Protein AF-A0A7Z7BT19-F1 (afdb_monomer)

Sequence (263 aa):
MFNPNDYKDEFERALYWISSDQAAEFDDFLQMPILKRKTLQRHAKSYYEIVRKIDPDSPVSIRFEHFDRFLIDIRKDGENPERLMLWLGSMQDFHLEDGLFRGPFMTWQSGFVRWCNGAAPQPEDPDLQSLIEAYRREVYDPGKEFRERCKAAEKLYMAGPRSRSSWDQYLWEIFYEEAYNCPCIFFSSHIENMLHRRWWRRNRHSVNAEQKEALLGKLAEDISLYGDAVVQNWNAVIDIDRAFAVDRMPDFDLYKAGAARAI

pLDDT: mean 89.24, std 10.97, range [44.25, 98.0]

Foldseek 3Di:
DDDLVVCLVVCLVLLLLLLFVLVVVVCVLLLQQQDDSVQSLVLVVVLLVVVVPDDPPDDCVVNVVSSVVSCVSSVVVPGDSSLRSQLLQQLDDPQVVPPHDLQQQVLLVVLLLCCLVVVADFDPDPLSVVLSVLCCVQAVVVLVVLVVVLVVSFVQLLPDDVSGDPSVSVSCVRPCVVVVGHSSVVCSSSSNLNSLLQSCVVCVVVADPVNQVSSLVRSVVCCVPRNDPVNPPVVSSDGPCVSSVSVNGRNNLCSGHPHDDDD

Secondary structure (DSSP, 8-state):
---GGGGHHHHHHHHHHHH-HHHHTTHHHH----S-HHHHHHHHHHHHHHHTTS-TTS-HHHHHHHHHHH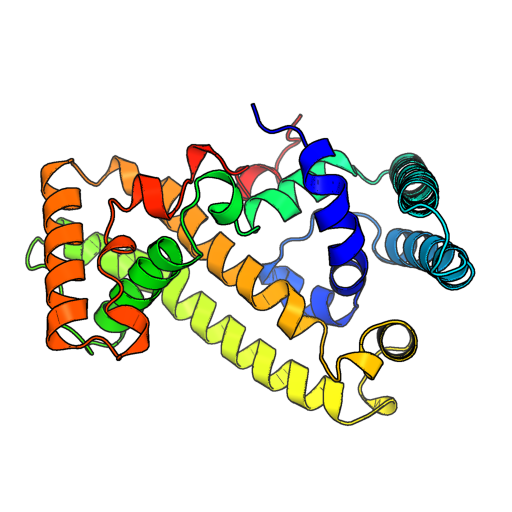HHHHHHTT--HHHHHHHHHHHS--GGGGT--SHHHHHHHHHHHHHHHTSSPPPS-HHHHHHHHHHIIIIIHHHHHHHHHHHHHHHHHTT-GGGS-HHHHHHIIIIIHHHT--HHHHHHHHHHHHHHHHHHHHHGGGS-HHHHHHHHHHHHHHHHHH--TTT--GGG---HHHHH-TTTS--HHHHSTT-----

Solvent-accessible surface area (backbone atoms only — not comparable to full-atom values): 14986 Å² total; per-residue (Å²): 130,89,57,52,76,80,37,46,67,59,46,61,70,43,43,66,38,71,60,24,62,71,48,60,79,42,32,90,78,64,30,61,60,67,88,50,61,71,58,51,39,54,48,49,50,57,44,50,70,49,57,76,69,52,60,90,88,52,66,68,64,62,55,52,56,50,48,51,50,44,47,52,52,43,36,76,75,70,44,53,57,61,45,47,29,40,32,52,49,27,20,53,87,72,39,77,82,77,77,42,63,70,46,26,41,53,48,52,53,51,42,55,51,30,42,70,67,65,71,35,87,67,72,85,52,67,68,58,42,52,50,51,52,50,42,35,67,64,30,50,52,55,49,50,53,49,51,55,50,43,57,54,50,41,56,44,51,69,72,38,74,87,60,37,54,79,64,38,42,51,49,27,78,76,58,29,56,87,70,72,56,52,57,58,71,75,49,48,62,29,54,52,46,29,33,54,36,56,52,44,69,72,47,54,84,82,50,54,72,69,56,50,53,50,50,47,52,48,44,52,51,42,38,74,77,68,44,57,91,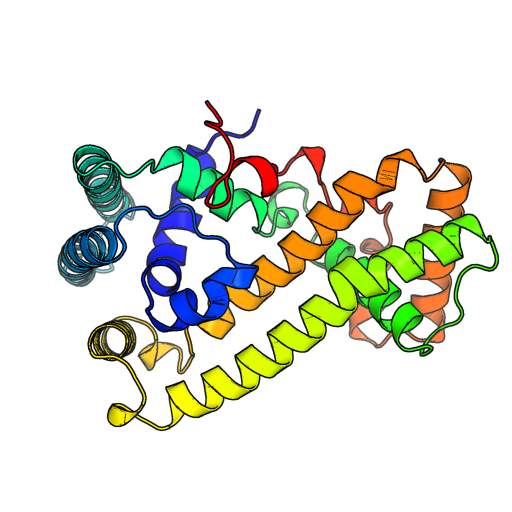88,55,69,52,67,91,27,74,62,60,65,67,71,38,59,37,50,89,78,37,50,62,44,79,50,33,30,50,89,38,71,87,62,130

Nearest PDB structures (foldseek):
  6mbd-assembly1_A  TM=2.191E-01  e=7.403E+00  Homo sapiens

Organism: NCBI:txid1176649

Structure (mmCIF, N/CA/C/O backbone):
data_AF-A0A7Z7BT19-F1
#
_entry.id   AF-A0A7Z7BT19-F1
#
loop_
_atom_site.group_PDB
_atom_site.id
_atom_site.type_symbol
_atom_site.label_atom_id
_atom_site.label_alt_id
_atom_site.label_comp_id
_atom_site.label_asym_id
_atom_site.label_entity_id
_atom_site.label_seq_id
_atom_site.pdbx_PDB_ins_code
_atom_site.Cartn_x
_atom_site.Cartn_y
_atom_site.Cartn_z
_atom_site.occupancy
_atom_site.B_iso_or_equiv
_atom_site.auth_seq_id
_atom_site.auth_comp_id
_atom_site.auth_asym_id
_atom_site.auth_atom_id
_atom_site.pdbx_PDB_model_num
ATOM 1 N N . MET A 1 1 ? -14.207 13.764 -8.360 1.00 55.16 1 MET A N 1
ATOM 2 C CA . MET A 1 1 ? -14.109 12.380 -8.874 1.00 55.16 1 MET A CA 1
ATOM 3 C C . MET A 1 1 ? -12.631 12.108 -9.083 1.00 55.16 1 MET A C 1
ATOM 5 O O . MET A 1 1 ? -11.963 12.997 -9.588 1.00 55.16 1 MET A O 1
ATOM 9 N N . PHE A 1 2 ? -12.127 10.965 -8.622 1.00 65.19 2 PHE A N 1
ATOM 10 C CA . PHE A 1 2 ? -10.711 10.602 -8.736 1.00 65.19 2 PHE A CA 1
ATOM 11 C C . PHE A 1 2 ? -10.299 10.483 -10.213 1.00 65.19 2 PHE A C 1
ATOM 13 O O . PHE A 1 2 ? -10.998 9.813 -10.975 1.00 65.19 2 PHE A O 1
ATOM 20 N N . ASN A 1 3 ? -9.193 11.114 -10.613 1.00 72.88 3 ASN A N 1
ATOM 21 C CA . ASN A 1 3 ? -8.649 11.034 -11.968 1.00 72.88 3 ASN A CA 1
ATOM 22 C C . ASN A 1 3 ? -7.342 10.218 -11.942 1.00 72.88 3 ASN A C 1
ATOM 24 O O . ASN A 1 3 ? -6.365 10.671 -11.354 1.00 72.88 3 ASN A O 1
ATOM 28 N N . PRO A 1 4 ? -7.282 9.035 -12.584 1.00 73.00 4 PRO A N 1
ATOM 29 C CA . PRO A 1 4 ? -6.075 8.204 -12.605 1.00 73.00 4 PRO A CA 1
ATOM 30 C C . PRO A 1 4 ? -4.828 8.923 -13.132 1.00 73.00 4 PRO A C 1
ATOM 32 O O . PRO A 1 4 ? -3.719 8.604 -12.714 1.00 73.00 4 PRO A O 1
ATOM 35 N N . ASN A 1 5 ? -5.003 9.916 -14.012 1.00 76.06 5 ASN A N 1
ATOM 36 C CA . ASN A 1 5 ? -3.885 10.692 -14.549 1.00 76.06 5 ASN A CA 1
ATOM 37 C C . ASN A 1 5 ? -3.172 11.533 -13.484 1.00 76.06 5 ASN A C 1
ATOM 39 O O . ASN A 1 5 ? -1.988 11.813 -13.652 1.00 76.06 5 ASN A O 1
ATOM 43 N N . ASP A 1 6 ? -3.857 11.884 -12.392 1.00 75.56 6 ASP A N 1
ATOM 44 C CA . ASP A 1 6 ? -3.260 12.624 -11.277 1.00 75.56 6 ASP A CA 1
ATOM 45 C C . ASP A 1 6 ? -2.234 11.756 -10.523 1.00 75.56 6 ASP A C 1
ATOM 47 O O . ASP A 1 6 ? -1.373 12.294 -9.846 1.00 75.56 6 ASP A O 1
ATOM 51 N N . TYR A 1 7 ? -2.278 10.425 -10.702 1.00 76.81 7 TYR A N 1
ATOM 52 C CA . TYR A 1 7 ? -1.397 9.442 -10.053 1.00 76.81 7 TYR A CA 1
ATOM 53 C C . TYR A 1 7 ? -0.335 8.861 -10.993 1.00 76.81 7 TYR A C 1
ATOM 55 O O . TYR A 1 7 ? 0.284 7.827 -10.714 1.00 76.81 7 TYR A O 1
ATOM 63 N N . LYS A 1 8 ? -0.159 9.475 -12.166 1.00 82.81 8 LYS A N 1
ATOM 64 C CA . LYS A 1 8 ? 0.770 8.989 -13.187 1.00 82.81 8 LYS A CA 1
ATOM 65 C C . LYS A 1 8 ? 2.222 9.054 -12.704 1.00 82.81 8 LYS A C 1
ATOM 67 O O . LYS A 1 8 ? 2.955 8.095 -12.932 1.00 82.81 8 LYS A O 1
ATOM 72 N N . ASP A 1 9 ? 2.624 10.139 -12.041 1.00 84.75 9 ASP A N 1
ATOM 73 C CA . ASP A 1 9 ? 3.979 10.288 -11.478 1.00 84.75 9 ASP A CA 1
ATOM 74 C C . ASP A 1 9 ? 4.221 9.239 -10.381 1.00 84.75 9 ASP A C 1
ATOM 76 O O . ASP A 1 9 ? 5.208 8.503 -10.391 1.00 84.75 9 ASP A O 1
ATOM 80 N N . GLU A 1 10 ? 3.252 9.060 -9.487 1.00 86.00 10 GLU A N 1
ATOM 81 C CA . GLU A 1 10 ? 3.295 8.060 -8.425 1.00 86.00 10 GLU A CA 1
ATOM 82 C C . GLU A 1 10 ? 3.430 6.651 -8.994 1.00 86.00 10 GLU A C 1
ATOM 84 O O . GLU A 1 10 ? 4.201 5.848 -8.464 1.00 86.00 10 GLU A O 1
ATOM 89 N N . PHE A 1 11 ? 2.702 6.339 -10.071 1.00 90.00 11 PHE A N 1
ATOM 90 C CA . PHE A 1 11 ? 2.809 5.039 -10.719 1.00 90.00 11 PHE A CA 1
ATOM 91 C C . PHE A 1 11 ? 4.160 4.846 -11.407 1.00 90.00 11 PHE A C 1
ATOM 93 O O . PHE A 1 11 ? 4.749 3.772 -11.293 1.00 90.00 11 PHE A O 1
ATOM 100 N N . GLU A 1 12 ? 4.688 5.881 -12.057 1.00 91.75 12 GLU A N 1
ATOM 101 C CA . GLU A 1 12 ? 6.019 5.849 -12.664 1.00 91.75 12 GLU A CA 1
ATOM 102 C C . GLU A 1 12 ? 7.094 5.510 -11.623 1.00 91.75 12 GLU A C 1
ATOM 104 O O . GLU A 1 12 ? 7.873 4.569 -11.805 1.00 91.75 12 GLU A O 1
ATOM 109 N N . ARG A 1 13 ? 7.070 6.203 -10.477 1.00 88.12 13 ARG A N 1
ATOM 110 C CA . ARG A 1 13 ? 7.986 5.955 -9.352 1.00 88.12 13 ARG A CA 1
ATOM 111 C C . ARG A 1 13 ? 7.778 4.579 -8.725 1.00 88.12 13 ARG A C 1
ATOM 113 O O . ARG A 1 13 ? 8.741 3.913 -8.347 1.00 88.12 13 ARG A O 1
ATOM 120 N N . ALA A 1 14 ? 6.527 4.138 -8.614 1.00 93.12 14 ALA A N 1
ATOM 121 C CA . ALA A 1 14 ? 6.183 2.848 -8.029 1.00 93.12 14 ALA A CA 1
ATOM 122 C C . ALA A 1 14 ? 6.531 1.657 -8.935 1.00 93.12 14 ALA A C 1
ATOM 124 O O . ALA A 1 14 ? 6.652 0.533 -8.443 1.00 93.12 14 ALA A O 1
ATOM 125 N N . LEU A 1 15 ? 6.727 1.873 -10.241 1.00 95.19 15 LEU A N 1
ATOM 126 C CA . LEU A 1 15 ? 6.925 0.793 -11.208 1.00 95.19 15 LEU A CA 1
ATOM 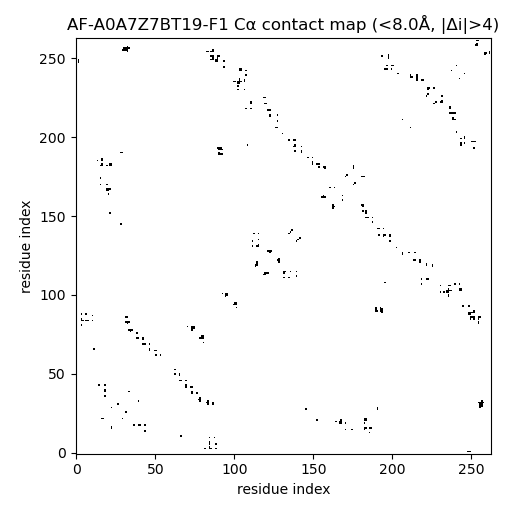127 C C . LEU A 1 15 ? 8.091 -0.138 -10.833 1.00 95.19 15 LEU A C 1
ATOM 129 O O . LEU A 1 15 ? 8.005 -1.349 -11.056 1.00 95.19 15 LEU A O 1
ATOM 133 N N . TYR A 1 16 ? 9.156 0.405 -10.232 1.00 94.69 16 TYR A N 1
ATOM 134 C CA . TYR A 1 16 ? 10.312 -0.376 -9.777 1.00 94.69 16 TYR A CA 1
ATOM 135 C C . TYR A 1 16 ? 9.912 -1.466 -8.785 1.00 94.69 16 TYR A C 1
ATOM 137 O O . TYR A 1 16 ? 10.229 -2.635 -8.999 1.00 94.69 16 TYR A O 1
ATOM 145 N N . TRP A 1 17 ? 9.148 -1.121 -7.746 1.00 95.56 17 TRP A N 1
ATOM 146 C CA . TRP A 1 17 ? 8.732 -2.118 -6.763 1.00 95.56 17 TRP A CA 1
ATOM 147 C C . TRP A 1 17 ? 7.566 -2.964 -7.272 1.00 95.56 17 TRP A C 1
ATOM 149 O O . TRP A 1 17 ? 7.548 -4.162 -7.018 1.00 95.56 17 TRP A O 1
ATOM 159 N N . ILE A 1 18 ? 6.641 -2.397 -8.056 1.00 95.75 18 ILE A N 1
ATOM 160 C CA . ILE A 1 18 ? 5.506 -3.147 -8.624 1.00 95.75 18 ILE A CA 1
ATOM 161 C C . ILE A 1 18 ? 6.006 -4.291 -9.516 1.00 95.75 18 ILE A C 1
ATOM 163 O O . ILE A 1 18 ? 5.464 -5.397 -9.502 1.00 95.75 18 ILE A O 1
ATOM 167 N N . SER A 1 19 ? 7.061 -4.045 -10.294 1.00 96.69 19 SER A N 1
ATOM 168 C CA . SER A 1 19 ? 7.630 -5.059 -11.181 1.00 96.69 19 SER A CA 1
ATOM 169 C C . SER A 1 19 ? 8.556 -6.059 -10.468 1.00 96.69 19 SER A C 1
ATOM 171 O O . SER A 1 19 ? 8.863 -7.095 -11.060 1.00 96.69 19 SER A O 1
ATOM 173 N N . SER A 1 20 ? 8.983 -5.803 -9.226 1.00 97.31 20 SER A N 1
ATOM 174 C CA . SER A 1 20 ? 9.954 -6.618 -8.473 1.00 97.31 20 SER A CA 1
ATOM 175 C C . SER A 1 20 ? 9.415 -7.988 -8.076 1.00 97.31 20 SER A C 1
ATOM 177 O O . SER A 1 20 ? 8.334 -8.068 -7.493 1.00 97.31 20 SER A O 1
ATOM 179 N N . ASP A 1 21 ? 10.169 -9.064 -8.340 1.00 97.00 21 ASP A N 1
ATOM 180 C CA . ASP A 1 21 ? 9.778 -10.436 -7.968 1.00 97.00 21 ASP A CA 1
ATOM 181 C C . ASP A 1 21 ? 9.625 -10.595 -6.446 1.00 97.00 21 ASP A C 1
ATOM 183 O O . ASP A 1 21 ? 8.699 -11.282 -6.025 1.00 97.00 21 ASP A O 1
ATOM 187 N N . GLN A 1 22 ? 10.381 -9.850 -5.632 1.00 95.56 22 GLN A N 1
ATOM 188 C CA . GLN A 1 22 ? 10.120 -9.751 -4.192 1.00 95.56 22 GLN A CA 1
ATOM 189 C C . GLN A 1 22 ? 8.704 -9.237 -3.885 1.00 95.56 22 GLN A C 1
ATOM 191 O O . GLN A 1 22 ? 8.039 -9.794 -3.022 1.00 95.56 22 GLN A O 1
ATOM 196 N N . ALA A 1 23 ? 8.191 -8.222 -4.588 1.00 96.19 23 ALA A N 1
ATOM 197 C CA . ALA A 1 23 ? 6.811 -7.768 -4.373 1.00 96.19 23 ALA A CA 1
ATOM 198 C C . ALA A 1 23 ? 5.776 -8.856 -4.728 1.00 96.19 23 ALA A C 1
ATOM 200 O O . ALA A 1 23 ? 4.704 -8.902 -4.133 1.00 96.19 23 ALA A O 1
ATOM 201 N N . ALA A 1 24 ? 6.100 -9.779 -5.645 1.00 94.75 24 ALA A N 1
ATOM 202 C CA . ALA A 1 24 ? 5.250 -10.940 -5.943 1.00 94.75 24 ALA A CA 1
ATOM 203 C C . ALA A 1 24 ? 5.060 -11.863 -4.735 1.00 94.75 24 ALA A C 1
ATOM 205 O O . ALA A 1 24 ? 4.005 -12.469 -4.581 1.00 94.75 24 ALA A O 1
ATOM 206 N N . GLU A 1 25 ? 6.078 -11.975 -3.882 1.00 94.88 25 GLU A N 1
ATOM 207 C CA . GLU A 1 25 ? 6.039 -12.811 -2.677 1.00 94.88 25 GLU A CA 1
ATOM 208 C C . GLU A 1 25 ? 5.085 -12.253 -1.607 1.00 94.88 25 GLU A C 1
ATOM 210 O O . GLU A 1 25 ? 4.769 -12.945 -0.640 1.00 94.88 25 GLU A O 1
ATOM 215 N N . PHE A 1 26 ? 4.618 -11.013 -1.781 1.00 96.56 26 PHE A N 1
ATOM 216 C CA . PHE A 1 26 ? 3.648 -10.330 -0.922 1.00 96.56 26 PHE A CA 1
ATOM 217 C C . PHE A 1 26 ? 2.299 -10.109 -1.624 1.00 96.56 26 PHE A C 1
ATOM 219 O O . PHE A 1 26 ? 1.496 -9.285 -1.181 1.00 96.56 26 PHE A O 1
ATOM 226 N N . ASP A 1 27 ? 2.028 -10.814 -2.729 1.00 94.69 27 ASP A N 1
ATOM 227 C CA . ASP A 1 27 ? 0.798 -10.618 -3.507 1.00 94.69 27 ASP A CA 1
ATOM 228 C C . ASP A 1 27 ? -0.479 -11.041 -2.760 1.00 94.69 27 ASP A C 1
ATOM 230 O O . ASP A 1 27 ? -1.576 -10.594 -3.083 1.00 94.69 27 ASP A O 1
ATOM 234 N N . ASP A 1 28 ? -0.353 -11.823 -1.690 1.00 94.69 28 ASP A N 1
ATOM 235 C CA . ASP A 1 28 ? -1.453 -12.101 -0.766 1.00 94.69 28 ASP A CA 1
ATOM 236 C C . ASP A 1 28 ? -1.957 -10.834 -0.044 1.00 94.69 28 ASP A C 1
ATOM 238 O O . ASP A 1 28 ? -3.166 -10.688 0.176 1.00 94.69 28 ASP A O 1
ATOM 242 N N . PHE A 1 29 ? -1.056 -9.882 0.231 1.00 94.69 29 PHE A N 1
ATOM 243 C CA . PHE A 1 29 ? -1.381 -8.550 0.750 1.00 94.69 29 PHE A CA 1
ATOM 244 C C . PHE A 1 29 ? -1.658 -7.538 -0.365 1.00 94.69 29 PHE A C 1
ATOM 246 O O . PHE A 1 29 ? -2.651 -6.811 -0.304 1.00 94.69 29 PHE A O 1
ATOM 253 N N . LEU A 1 30 ? -0.781 -7.482 -1.372 1.00 94.75 30 LEU A N 1
ATOM 254 C CA . LEU A 1 30 ? -0.825 -6.472 -2.435 1.00 94.75 30 LEU A CA 1
ATOM 255 C C . LEU A 1 30 ? -1.977 -6.697 -3.417 1.00 94.75 30 LEU A C 1
ATOM 257 O O . LEU A 1 30 ? -2.522 -5.724 -3.939 1.00 94.75 30 LEU A O 1
ATOM 261 N N . GLN A 1 31 ? -2.352 -7.956 -3.659 1.00 95.44 31 GLN A N 1
ATOM 262 C CA . GLN A 1 31 ? -3.427 -8.368 -4.565 1.00 95.44 31 GLN A CA 1
ATOM 263 C C . GLN A 1 31 ? -3.346 -7.612 -5.899 1.00 95.44 31 GLN A C 1
ATOM 265 O O . GLN A 1 31 ? -4.325 -7.004 -6.348 1.00 95.44 31 GLN A O 1
ATOM 270 N N . MET A 1 32 ? -2.150 -7.588 -6.495 1.00 94.88 32 MET A N 1
ATOM 271 C CA . MET A 1 32 ? -1.816 -6.761 -7.651 1.00 94.88 32 MET A CA 1
ATOM 272 C C . MET A 1 32 ? -2.693 -7.144 -8.849 1.00 94.88 32 MET A C 1
ATOM 274 O O . MET A 1 32 ? -2.702 -8.308 -9.253 1.00 94.88 32 MET A O 1
ATOM 278 N N . PRO A 1 33 ? -3.398 -6.200 -9.500 1.00 94.31 33 PRO A N 1
ATOM 279 C CA . PRO A 1 33 ? -4.236 -6.504 -10.657 1.00 94.31 33 PRO A CA 1
ATOM 280 C C . PRO A 1 33 ? -3.413 -6.611 -11.951 1.00 94.31 33 PRO A C 1
ATOM 282 O O . PRO A 1 33 ? -3.737 -5.982 -12.955 1.00 94.31 33 PRO A O 1
ATOM 285 N N . ILE A 1 34 ? -2.341 -7.404 -11.915 1.00 94.00 34 ILE A N 1
ATOM 286 C CA . ILE A 1 34 ? -1.425 -7.652 -13.030 1.00 94.00 34 ILE A CA 1
ATOM 287 C C . ILE A 1 34 ? -1.731 -9.035 -13.598 1.00 94.00 34 ILE A C 1
ATOM 289 O O . ILE A 1 34 ? -1.585 -10.045 -12.910 1.00 94.00 34 ILE A O 1
ATOM 293 N N . LEU A 1 35 ? -2.124 -9.099 -14.868 1.00 92.31 35 LEU A N 1
ATOM 294 C CA . LEU A 1 35 ? -2.492 -10.367 -15.506 1.00 92.31 35 LEU A CA 1
ATOM 295 C C . LEU A 1 35 ? -1.266 -11.145 -15.998 1.00 92.31 35 LEU A C 1
ATOM 297 O O . LEU A 1 35 ? -1.232 -12.375 -15.952 1.00 92.31 35 LEU A O 1
ATOM 301 N N . LYS A 1 36 ? -0.257 -10.433 -16.504 1.00 93.00 36 LYS A N 1
ATOM 302 C CA . LYS A 1 36 ? 0.910 -10.983 -17.201 1.00 93.00 36 LYS A CA 1
ATOM 303 C C . LYS A 1 36 ? 2.187 -10.332 -16.683 1.00 93.00 36 LYS A C 1
ATOM 305 O O . LYS A 1 36 ? 2.839 -9.533 -17.355 1.00 93.00 36 LYS A O 1
ATOM 310 N N . ARG A 1 37 ? 2.620 -10.760 -15.498 1.00 93.06 37 ARG A N 1
ATOM 311 C CA . ARG A 1 37 ? 3.813 -10.239 -14.808 1.00 93.06 37 ARG A CA 1
ATOM 312 C C . ARG A 1 37 ? 5.074 -10.170 -15.679 1.00 93.06 37 ARG A C 1
ATOM 314 O O . ARG A 1 37 ? 5.745 -9.144 -15.713 1.00 93.06 37 ARG A O 1
ATOM 321 N N . LYS A 1 38 ? 5.392 -11.232 -16.426 1.00 94.81 38 LYS A N 1
ATOM 322 C CA . LYS A 1 38 ? 6.576 -11.250 -17.309 1.00 94.81 38 LYS A CA 1
ATOM 323 C C . LYS A 1 38 ? 6.458 -10.259 -18.471 1.00 94.81 38 LYS A C 1
ATOM 325 O O . LYS A 1 38 ? 7.461 -9.683 -18.888 1.00 94.81 38 LYS A O 1
ATOM 330 N N . THR A 1 39 ? 5.243 -10.012 -18.951 1.00 93.81 39 THR A N 1
ATOM 331 C CA . THR A 1 39 ? 4.976 -8.981 -19.956 1.00 93.81 39 THR A CA 1
ATOM 332 C C . THR A 1 39 ? 5.179 -7.583 -19.382 1.00 93.81 39 THR A C 1
ATOM 334 O O . THR A 1 39 ? 5.866 -6.781 -20.014 1.00 93.81 39 THR A O 1
ATOM 337 N N . LEU A 1 40 ? 4.674 -7.322 -18.171 1.00 95.69 40 LEU A N 1
ATOM 338 C CA . LEU A 1 40 ? 4.915 -6.067 -17.457 1.00 95.69 40 LEU A CA 1
ATOM 339 C C . LEU A 1 40 ? 6.418 -5.812 -17.269 1.00 95.69 40 LEU A C 1
ATOM 341 O O . LEU A 1 40 ? 6.896 -4.746 -17.637 1.00 95.69 40 LEU A O 1
ATOM 345 N N . GLN A 1 41 ? 7.175 -6.802 -16.781 1.00 97.31 41 GLN A N 1
ATOM 346 C CA . GLN A 1 41 ? 8.631 -6.696 -16.581 1.00 97.31 41 GLN A CA 1
ATOM 347 C C . GLN A 1 41 ? 9.380 -6.387 -17.884 1.00 97.31 41 GLN A C 1
ATOM 349 O O . GLN A 1 41 ? 10.282 -5.555 -17.902 1.00 97.31 41 GLN A O 1
ATOM 354 N N . ARG A 1 42 ? 8.995 -7.010 -19.003 1.00 97.31 42 ARG A N 1
ATOM 355 C CA . ARG A 1 42 ? 9.598 -6.740 -20.319 1.00 97.31 42 ARG A CA 1
ATOM 356 C C . ARG A 1 42 ? 9.366 -5.295 -20.779 1.00 97.31 42 ARG A C 1
ATOM 358 O O . ARG A 1 42 ? 10.299 -4.655 -21.271 1.00 97.31 42 ARG A O 1
ATOM 365 N N . HIS A 1 43 ? 8.145 -4.787 -20.620 1.00 97.75 43 HIS A N 1
ATOM 366 C CA . HIS A 1 43 ? 7.818 -3.396 -20.955 1.00 97.75 43 HIS A CA 1
ATOM 367 C C . HIS A 1 43 ? 8.501 -2.414 -20.004 1.00 97.75 43 HIS A C 1
ATOM 369 O O . HIS A 1 43 ? 9.095 -1.443 -20.463 1.00 97.75 43 HIS A O 1
ATOM 375 N N . ALA A 1 44 ? 8.523 -2.718 -18.704 1.00 97.44 44 ALA A N 1
ATOM 376 C CA . ALA A 1 44 ? 9.223 -1.930 -17.695 1.00 97.44 44 ALA A CA 1
ATOM 377 C C . ALA A 1 44 ? 10.727 -1.857 -17.992 1.00 97.44 44 ALA A C 1
ATOM 379 O O . ALA A 1 44 ? 11.291 -0.771 -18.018 1.00 97.44 44 ALA A O 1
ATOM 380 N N . LYS A 1 45 ? 11.364 -2.982 -18.346 1.00 97.75 45 LYS A N 1
ATOM 381 C CA . LYS A 1 45 ? 12.770 -3.006 -18.777 1.00 97.75 45 LYS A CA 1
ATOM 382 C C . LYS A 1 45 ? 13.017 -2.080 -19.965 1.00 97.75 45 LYS A C 1
ATOM 384 O O . LYS A 1 45 ? 13.969 -1.311 -19.958 1.00 97.75 45 LYS A O 1
ATOM 389 N N . SER A 1 46 ? 12.157 -2.154 -20.981 1.00 97.12 46 SER A N 1
ATOM 390 C CA . SER A 1 46 ? 12.280 -1.313 -22.178 1.00 97.12 46 SER A CA 1
ATOM 391 C C . SER A 1 46 ? 12.170 0.173 -21.827 1.00 97.12 46 SER A C 1
ATOM 393 O O . SER A 1 46 ? 12.947 0.977 -22.334 1.00 97.12 46 SER A O 1
ATOM 395 N N . TYR A 1 47 ? 11.259 0.519 -20.915 1.00 97.19 47 TYR A N 1
ATOM 396 C CA . TYR A 1 47 ? 11.135 1.862 -20.356 1.00 97.19 47 TYR A CA 1
ATOM 397 C C . TYR A 1 47 ? 12.405 2.292 -19.601 1.00 97.19 47 TYR A C 1
ATOM 399 O O . TYR A 1 47 ? 12.986 3.321 -19.944 1.00 97.19 47 TYR A O 1
ATOM 407 N N . TYR A 1 48 ? 12.896 1.483 -18.655 1.00 96.38 48 TYR A N 1
ATOM 408 C CA . TYR A 1 48 ? 14.094 1.770 -17.853 1.00 96.38 48 TYR A CA 1
ATOM 409 C C . TYR A 1 48 ? 15.346 2.004 -18.700 1.00 96.38 48 TYR A C 1
ATOM 411 O O . TYR A 1 48 ? 16.077 2.969 -18.484 1.00 96.38 48 TYR A O 1
ATOM 419 N N . GLU A 1 49 ? 15.577 1.167 -19.712 1.00 95.69 49 GLU A N 1
ATOM 420 C CA . GLU A 1 49 ? 16.721 1.307 -20.622 1.00 95.69 49 GLU A CA 1
ATOM 421 C C . GLU A 1 49 ? 16.676 2.580 -21.478 1.00 95.69 49 GLU A C 1
ATOM 423 O O . GLU A 1 49 ? 17.713 3.019 -21.986 1.00 95.69 49 GLU A O 1
ATOM 428 N N . ILE A 1 50 ? 15.491 3.167 -21.664 1.00 94.94 50 ILE A N 1
ATOM 429 C CA . ILE A 1 50 ? 15.332 4.463 -22.324 1.00 94.94 50 ILE A CA 1
ATOM 430 C C . ILE A 1 50 ? 15.584 5.587 -21.322 1.00 94.94 50 ILE A C 1
ATOM 432 O O . ILE A 1 50 ? 16.425 6.445 -21.584 1.00 94.94 50 ILE A O 1
ATOM 436 N N . VAL A 1 51 ? 14.906 5.579 -20.169 1.00 92.44 51 VAL A N 1
ATOM 437 C CA . VAL A 1 51 ? 14.985 6.704 -19.223 1.00 92.44 51 VAL A CA 1
ATOM 438 C C . VAL A 1 51 ? 16.366 6.883 -18.606 1.00 92.44 51 VAL A C 1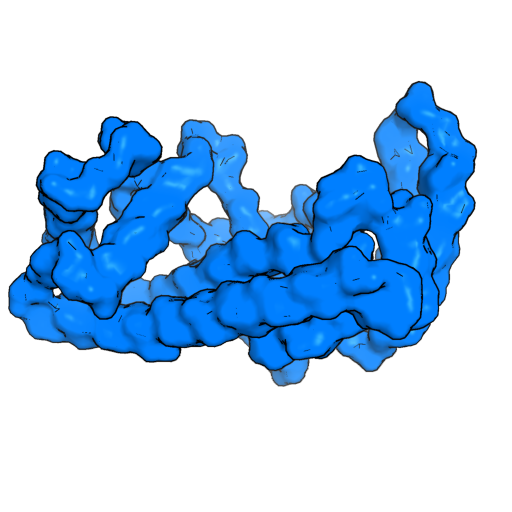
ATOM 440 O O . VAL A 1 51 ? 16.769 8.014 -18.368 1.00 92.44 51 VAL A O 1
ATOM 443 N N . ARG A 1 52 ? 17.146 5.805 -18.450 1.00 90.69 52 ARG A N 1
ATOM 444 C CA . ARG A 1 52 ? 18.549 5.880 -17.999 1.00 90.69 52 ARG A CA 1
ATOM 445 C C . ARG A 1 52 ? 19.485 6.592 -18.980 1.00 90.69 52 ARG A C 1
ATOM 447 O O . ARG A 1 52 ? 20.601 6.933 -18.607 1.00 90.69 52 ARG A O 1
ATOM 454 N N . LYS A 1 53 ? 19.066 6.767 -20.236 1.00 93.19 53 LYS A N 1
ATOM 455 C CA . LYS A 1 53 ? 19.830 7.465 -21.284 1.00 93.19 53 LYS A CA 1
ATOM 456 C C . LYS A 1 53 ? 19.365 8.905 -21.486 1.00 93.19 53 LYS A C 1
ATOM 458 O O . LYS A 1 53 ? 19.964 9.613 -22.291 1.00 93.19 53 LYS A O 1
ATOM 463 N N . ILE A 1 54 ? 18.288 9.314 -20.815 1.00 92.31 54 ILE A N 1
ATOM 464 C CA . ILE A 1 54 ? 17.823 10.697 -20.838 1.00 92.31 54 ILE A CA 1
ATOM 465 C C . ILE A 1 54 ? 18.820 11.525 -20.027 1.00 92.31 54 ILE A C 1
ATOM 467 O O . ILE A 1 54 ? 19.161 11.162 -18.903 1.00 92.31 54 ILE A O 1
ATOM 471 N N . ASP A 1 55 ? 19.290 12.621 -20.616 1.00 90.00 55 ASP A N 1
ATOM 472 C CA . ASP A 1 55 ? 20.158 13.582 -19.940 1.00 90.00 55 ASP A CA 1
ATOM 473 C C . ASP A 1 55 ? 19.454 14.108 -18.669 1.00 90.00 55 ASP A C 1
ATOM 475 O O . ASP A 1 55 ? 18.292 14.514 -18.777 1.00 90.00 55 ASP A O 1
ATOM 479 N N . PRO A 1 56 ? 20.096 14.107 -17.483 1.00 86.56 56 PRO A N 1
ATOM 480 C CA . PRO A 1 56 ? 19.524 14.670 -16.259 1.00 86.56 56 PRO A CA 1
ATOM 481 C C . PRO A 1 56 ? 19.003 16.108 -16.399 1.00 86.56 56 PRO A C 1
ATOM 483 O O . PRO A 1 56 ? 18.048 16.462 -15.707 1.00 86.56 56 PRO A O 1
ATOM 486 N N . ASP A 1 57 ? 19.577 16.901 -17.311 1.00 89.75 57 ASP A N 1
ATOM 487 C CA . ASP A 1 57 ? 19.167 18.286 -17.587 1.00 89.75 57 ASP A CA 1
ATOM 488 C C . ASP A 1 57 ? 17.963 18.380 -18.550 1.00 89.75 57 ASP A C 1
ATOM 490 O O . ASP A 1 57 ? 17.438 19.466 -18.819 1.00 89.75 57 ASP A O 1
ATOM 494 N N . SER A 1 58 ? 17.494 17.247 -19.085 1.00 90.56 58 SER A N 1
ATOM 495 C CA . SER A 1 58 ? 16.324 17.197 -19.963 1.00 90.56 58 SER A CA 1
ATOM 496 C C . SER A 1 58 ? 15.023 17.532 -19.223 1.00 90.56 58 SER A C 1
ATOM 498 O O . SER A 1 58 ? 14.835 17.136 -18.070 1.00 90.56 58 SER A O 1
ATOM 500 N N . PRO A 1 59 ? 14.042 18.158 -19.902 1.00 90.12 59 PRO A N 1
ATOM 501 C CA . PRO A 1 59 ? 12.716 18.373 -19.333 1.00 90.12 59 PRO A CA 1
ATOM 502 C C . PRO A 1 59 ? 12.046 17.066 -18.878 1.00 90.12 59 PRO A C 1
ATOM 504 O O . PRO A 1 59 ? 12.010 16.081 -19.618 1.00 90.12 59 PRO A O 1
ATOM 507 N N . VAL A 1 60 ? 11.414 17.091 -17.697 1.00 86.06 60 VAL A N 1
ATOM 508 C CA . VAL A 1 60 ? 10.660 15.951 -17.125 1.00 86.06 60 VAL A CA 1
ATOM 509 C C . VAL A 1 60 ? 9.581 15.427 -18.084 1.00 86.06 60 VAL A C 1
ATOM 511 O O . VAL A 1 60 ? 9.294 14.230 -18.103 1.00 86.06 60 VAL A O 1
ATOM 514 N N . SER A 1 61 ? 9.027 16.287 -18.946 1.00 89.00 61 SER A N 1
ATOM 515 C CA . SER A 1 61 ? 8.040 15.900 -19.961 1.00 89.00 61 SER A CA 1
ATOM 516 C C . SER A 1 61 ? 8.530 14.788 -20.892 1.00 89.00 61 SER A C 1
ATOM 518 O O . SER A 1 61 ? 7.737 13.928 -21.260 1.00 89.00 61 SER A O 1
ATOM 520 N N . ILE A 1 62 ? 9.830 14.740 -21.212 1.00 89.81 62 ILE A N 1
ATOM 521 C CA . ILE A 1 62 ? 10.408 13.686 -22.062 1.00 89.81 62 ILE A CA 1
ATOM 522 C C . ILE A 1 62 ? 10.262 12.319 -21.383 1.00 89.81 62 ILE A C 1
ATOM 524 O O . ILE A 1 62 ? 9.869 11.337 -22.014 1.00 89.81 62 ILE A O 1
ATOM 528 N N . ARG A 1 63 ? 10.512 12.252 -20.071 1.00 88.50 63 ARG A N 1
ATOM 529 C CA . ARG A 1 63 ? 10.309 11.030 -19.283 1.00 88.50 63 ARG A CA 1
ATOM 530 C C . ARG A 1 63 ? 8.842 10.602 -19.301 1.00 88.50 63 ARG A C 1
ATOM 532 O O . ARG A 1 63 ? 8.545 9.434 -19.551 1.00 88.50 63 ARG A O 1
ATOM 539 N N . PHE A 1 64 ? 7.923 11.551 -19.118 1.00 89.81 64 PHE A N 1
ATOM 540 C CA . PHE A 1 64 ? 6.488 11.269 -19.133 1.00 89.81 64 PHE A CA 1
ATOM 541 C C . PHE A 1 64 ? 5.951 10.808 -20.490 1.00 89.81 64 PHE A C 1
ATOM 543 O O . PHE A 1 64 ? 5.053 9.967 -20.500 1.00 89.81 64 PHE A O 1
ATOM 550 N N . GLU A 1 65 ? 6.505 11.279 -21.608 1.00 92.81 65 GLU A N 1
ATOM 551 C CA . GLU A 1 65 ? 6.163 10.766 -22.943 1.00 92.81 65 GLU A CA 1
ATOM 552 C C . GLU A 1 65 ? 6.561 9.292 -23.104 1.00 92.81 65 GLU A C 1
ATOM 554 O O . GLU A 1 65 ? 5.821 8.490 -23.680 1.00 92.81 65 GLU A O 1
ATOM 559 N N . HIS A 1 66 ? 7.728 8.905 -22.582 1.00 94.88 66 HIS A N 1
ATOM 560 C CA . HIS A 1 66 ? 8.155 7.506 -22.588 1.00 94.88 66 HIS A CA 1
ATOM 561 C C . HIS A 1 66 ? 7.310 6.642 -21.655 1.00 94.88 66 HIS A C 1
ATOM 563 O O . HIS A 1 66 ? 6.998 5.500 -22.003 1.00 94.88 66 HIS A O 1
ATOM 569 N N . PHE A 1 67 ? 6.887 7.192 -20.518 1.00 95.31 67 PHE A N 1
ATOM 570 C CA . PHE A 1 67 ? 5.972 6.498 -19.625 1.00 95.31 67 PHE A CA 1
ATOM 571 C C . PHE A 1 67 ? 4.590 6.306 -20.269 1.00 95.31 67 PHE A C 1
ATOM 573 O O . PHE A 1 67 ? 4.037 5.213 -20.197 1.00 95.31 67 PHE A O 1
ATOM 580 N N . ASP A 1 68 ? 4.066 7.287 -21.014 1.00 94.94 68 ASP A N 1
ATOM 581 C CA . ASP A 1 68 ? 2.817 7.118 -21.777 1.00 94.94 68 ASP A CA 1
ATOM 582 C C . ASP A 1 68 ? 2.903 5.982 -22.798 1.00 94.94 68 ASP A C 1
ATOM 584 O O . ASP A 1 68 ? 1.966 5.193 -22.941 1.00 94.94 68 ASP A O 1
ATOM 588 N N . ARG A 1 69 ? 4.044 5.853 -23.486 1.00 96.19 69 ARG A N 1
ATOM 589 C CA . ARG A 1 69 ? 4.279 4.728 -24.405 1.00 96.19 69 ARG A CA 1
ATOM 590 C C . ARG A 1 69 ? 4.272 3.392 -23.667 1.00 96.19 69 ARG A C 1
ATOM 592 O O . ARG A 1 69 ? 3.622 2.463 -24.135 1.00 96.19 69 ARG A O 1
ATOM 599 N N . PHE A 1 70 ? 4.909 3.318 -22.497 1.00 96.75 70 PHE A N 1
ATOM 600 C CA . PHE A 1 70 ? 4.844 2.137 -21.634 1.00 96.75 70 PHE A CA 1
ATOM 601 C C . PHE A 1 70 ? 3.391 1.768 -21.280 1.00 96.75 70 PHE A C 1
ATOM 603 O O . PHE A 1 70 ? 3.002 0.612 -21.449 1.00 96.75 70 PHE A O 1
ATOM 610 N N . LEU A 1 71 ? 2.565 2.740 -20.872 1.00 95.94 71 LEU A N 1
ATOM 611 C CA . LEU A 1 71 ? 1.151 2.506 -20.544 1.00 95.94 71 LEU A CA 1
ATOM 612 C C . LEU A 1 71 ? 0.348 2.011 -21.759 1.00 95.94 71 LEU A C 1
ATOM 614 O O . LEU A 1 71 ? -0.474 1.100 -21.642 1.00 95.94 71 LEU A O 1
ATOM 618 N N . ILE A 1 72 ? 0.606 2.575 -22.942 1.00 96.62 72 ILE A N 1
ATOM 619 C CA . ILE A 1 72 ? 0.004 2.122 -24.202 1.00 96.62 72 ILE A CA 1
ATOM 620 C C . ILE A 1 72 ? 0.401 0.671 -24.506 1.00 96.62 72 ILE A C 1
ATOM 622 O O . ILE A 1 72 ? -0.444 -0.123 -24.926 1.00 96.62 72 ILE A O 1
ATOM 626 N N . ASP A 1 73 ? 1.666 0.311 -24.308 1.00 96.94 73 ASP A N 1
ATOM 627 C CA . ASP A 1 73 ? 2.178 -1.006 -24.681 1.00 96.94 73 ASP A CA 1
ATOM 628 C C . ASP A 1 73 ? 1.701 -2.115 -23.734 1.00 96.94 73 ASP A C 1
ATOM 630 O O . ASP A 1 73 ? 1.295 -3.180 -24.209 1.00 96.94 73 ASP A O 1
ATOM 634 N N . ILE A 1 74 ? 1.617 -1.862 -22.422 1.00 96.19 74 ILE A N 1
ATOM 635 C CA . ILE A 1 74 ? 1.001 -2.830 -21.496 1.00 96.19 74 ILE A CA 1
ATOM 636 C C . ILE A 1 74 ? -0.501 -2.999 -21.782 1.00 96.19 74 ILE A C 1
ATOM 638 O O . ILE A 1 74 ? -1.018 -4.115 -21.692 1.00 96.19 74 ILE A O 1
ATOM 642 N N . ARG A 1 75 ? -1.194 -1.928 -22.212 1.00 95.94 75 ARG A N 1
ATOM 643 C CA . ARG A 1 75 ? -2.611 -1.988 -22.606 1.00 95.94 75 ARG A CA 1
ATOM 644 C C . ARG A 1 75 ? -2.822 -2.857 -23.842 1.00 95.94 75 ARG A C 1
ATOM 646 O O . ARG A 1 75 ? -3.730 -3.686 -23.855 1.00 95.94 75 ARG A O 1
ATOM 653 N N . LYS A 1 76 ? -1.977 -2.712 -24.870 1.00 96.44 76 LYS A N 1
ATOM 654 C CA . LYS A 1 76 ? -2.022 -3.568 -26.075 1.00 96.44 76 LYS A CA 1
ATOM 655 C C . LYS A 1 76 ? -1.855 -5.050 -25.736 1.00 96.44 76 LYS A C 1
ATOM 657 O O . LYS A 1 76 ? -2.463 -5.894 -26.388 1.00 96.44 76 LYS A O 1
ATOM 662 N N . ASP A 1 77 ? -1.084 -5.354 -24.695 1.00 95.25 77 ASP A N 1
ATOM 663 C CA . ASP A 1 77 ? -0.863 -6.723 -24.225 1.00 95.25 77 ASP A CA 1
ATOM 664 C C . ASP A 1 77 ? -1.936 -7.231 -23.240 1.00 95.25 77 ASP A C 1
ATOM 666 O O . ASP A 1 77 ? -1.857 -8.374 -22.767 1.00 95.25 77 ASP A O 1
ATOM 670 N N . GLY A 1 78 ? -2.981 -6.437 -22.996 1.00 93.31 78 GLY A N 1
ATOM 671 C CA . GLY A 1 78 ? -4.175 -6.818 -22.245 1.00 93.31 78 GLY A CA 1
ATOM 672 C C . GLY A 1 78 ? -4.168 -6.434 -20.767 1.00 93.31 78 GLY A C 1
ATOM 673 O O . GLY A 1 78 ? -5.088 -6.837 -20.060 1.00 93.31 78 GLY A O 1
ATOM 674 N N . GLU A 1 79 ? -3.173 -5.680 -20.292 1.00 94.19 79 GLU A N 1
ATOM 675 C CA . GLU A 1 79 ? -3.246 -5.052 -18.967 1.00 94.19 79 GLU A CA 1
ATOM 676 C C . GLU A 1 79 ? -4.222 -3.865 -18.974 1.00 94.19 79 GLU A C 1
ATOM 678 O O . GLU A 1 79 ? -4.555 -3.312 -20.025 1.00 94.19 79 GLU A O 1
ATOM 683 N N . ASN A 1 80 ? -4.662 -3.445 -17.786 1.00 93.38 80 ASN A N 1
ATOM 684 C CA . ASN A 1 80 ? -5.477 -2.245 -17.595 1.00 93.38 80 ASN A CA 1
ATOM 685 C C . ASN A 1 80 ? -4.680 -1.207 -16.772 1.00 93.38 80 ASN A C 1
ATOM 687 O O . ASN A 1 80 ? -4.668 -1.295 -15.540 1.00 93.38 80 ASN A O 1
A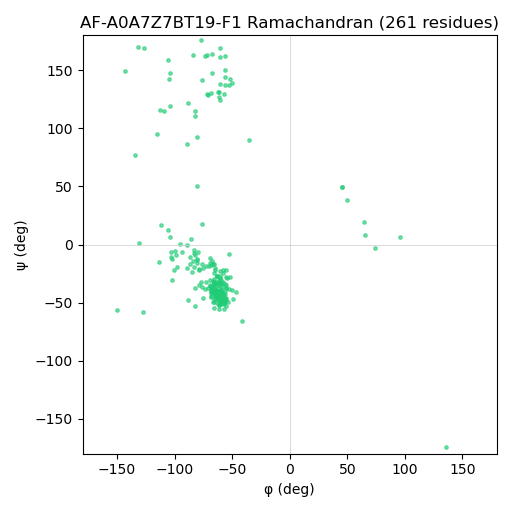TOM 691 N N . PRO A 1 81 ? -3.986 -0.253 -17.429 1.00 92.38 81 PRO A N 1
ATOM 692 C CA . PRO A 1 81 ? -3.207 0.787 -16.754 1.00 92.38 81 PRO A CA 1
ATOM 693 C C . PRO A 1 81 ? -4.021 1.621 -15.763 1.00 92.38 81 PRO A C 1
ATOM 695 O O . PRO A 1 81 ? -3.543 1.924 -14.675 1.00 92.38 81 PRO A O 1
ATOM 698 N N . GLU A 1 82 ? -5.260 1.959 -16.116 1.00 92.00 82 GLU A N 1
ATOM 699 C CA . GLU A 1 82 ? -6.161 2.753 -15.284 1.00 92.00 82 GLU A CA 1
ATOM 700 C C . GLU A 1 82 ? -6.482 2.029 -13.976 1.00 92.00 82 GLU A C 1
ATOM 702 O O . GLU A 1 82 ? -6.398 2.615 -12.896 1.00 92.00 82 GLU A O 1
ATOM 707 N N . ARG A 1 83 ? -6.772 0.725 -14.054 1.00 91.75 83 ARG A N 1
ATOM 708 C CA . ARG A 1 83 ? -6.976 -0.123 -12.873 1.00 91.75 83 ARG A CA 1
ATOM 709 C C . ARG A 1 83 ? -5.721 -0.199 -12.008 1.00 91.75 83 ARG A C 1
ATOM 711 O O . ARG A 1 83 ? -5.850 -0.171 -10.789 1.00 91.75 83 ARG A O 1
ATOM 718 N N . LEU A 1 84 ? -4.532 -0.287 -12.607 1.00 92.44 84 LEU A N 1
ATOM 719 C CA . LEU A 1 84 ? -3.262 -0.293 -11.869 1.00 92.44 84 LEU A CA 1
ATOM 720 C C . LEU A 1 84 ? -3.037 1.033 -11.129 1.00 92.44 84 LEU A C 1
ATOM 722 O O . LEU A 1 84 ? -2.683 1.017 -9.953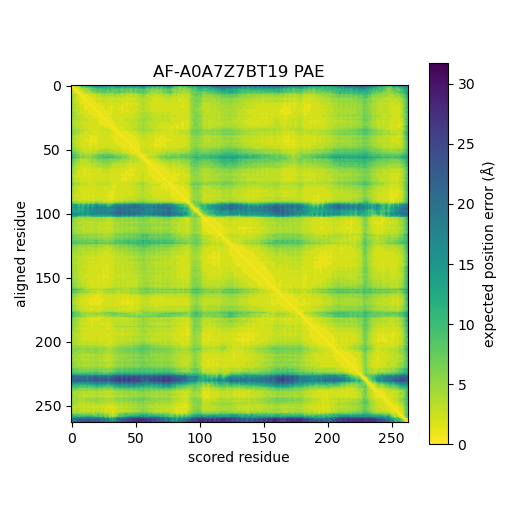 1.00 92.44 84 LEU A O 1
ATOM 726 N N . MET A 1 85 ? -3.310 2.171 -11.771 1.00 92.12 85 MET A N 1
ATOM 727 C CA . MET A 1 85 ? -3.224 3.490 -11.134 1.00 92.12 85 MET A CA 1
ATOM 728 C C . MET A 1 85 ? -4.244 3.649 -10.000 1.00 92.12 85 MET A C 1
ATOM 730 O O . MET A 1 85 ? -3.893 4.139 -8.932 1.00 92.12 85 MET A O 1
ATOM 734 N N . LEU A 1 86 ? -5.487 3.190 -10.189 1.00 91.81 86 LEU A N 1
ATOM 735 C CA . LEU A 1 86 ? -6.533 3.215 -9.156 1.00 91.81 86 LEU A CA 1
ATOM 736 C C . LEU A 1 86 ? -6.198 2.299 -7.972 1.00 91.81 86 LEU A C 1
ATOM 738 O O . LEU A 1 86 ? -6.375 2.683 -6.815 1.00 91.81 86 LEU A O 1
ATOM 742 N N . TRP A 1 87 ? -5.675 1.104 -8.254 1.00 94.00 87 TRP A N 1
ATOM 743 C CA . TRP A 1 87 ? -5.167 0.177 -7.245 1.00 94.00 87 TRP A CA 1
ATOM 744 C C . TRP A 1 87 ? -4.030 0.806 -6.440 1.00 94.00 87 TRP A C 1
ATOM 746 O O . TRP A 1 87 ? -4.115 0.849 -5.214 1.00 94.00 87 TRP A O 1
ATOM 756 N N . LEU A 1 88 ? -3.019 1.375 -7.100 1.00 92.56 88 LEU A N 1
ATOM 757 C CA . LEU A 1 88 ? -1.923 2.055 -6.416 1.00 92.56 88 LEU A CA 1
ATOM 758 C C . LEU A 1 88 ? -2.438 3.243 -5.595 1.00 92.56 88 LEU A C 1
ATOM 760 O O . LEU A 1 88 ? -2.134 3.353 -4.407 1.00 92.56 88 LEU A O 1
ATOM 764 N N . GLY A 1 89 ? -3.267 4.087 -6.211 1.00 90.12 89 GLY A N 1
ATOM 765 C CA . GLY A 1 89 ? -3.879 5.258 -5.593 1.00 90.12 89 GLY A CA 1
ATOM 766 C C . GLY A 1 89 ? -4.656 4.916 -4.327 1.00 90.12 89 GLY A C 1
ATOM 767 O O . GLY A 1 89 ? -4.546 5.635 -3.343 1.00 90.12 89 GLY A O 1
ATOM 768 N N . SER A 1 90 ? -5.350 3.775 -4.277 1.00 90.94 90 SER A N 1
ATOM 769 C CA . SER A 1 90 ? -6.077 3.343 -3.070 1.00 90.94 90 SER A CA 1
ATOM 770 C C . SER A 1 90 ? -5.188 3.143 -1.829 1.00 90.94 90 SER A C 1
ATOM 772 O O . SER A 1 90 ? -5.665 3.247 -0.693 1.00 90.94 90 SER A O 1
ATOM 774 N N . MET A 1 91 ? -3.890 2.903 -2.035 1.00 91.06 91 MET A N 1
ATOM 775 C CA . MET A 1 91 ? -2.904 2.643 -0.985 1.00 91.06 91 MET A CA 1
ATOM 776 C C . MET A 1 91 ? -1.996 3.852 -0.692 1.00 91.06 91 MET A C 1
ATOM 778 O O . MET A 1 91 ? -1.267 3.847 0.298 1.00 91.06 91 MET A O 1
ATOM 782 N N . GLN A 1 92 ? -2.026 4.892 -1.534 1.00 84.56 92 GLN A N 1
ATOM 783 C CA . GLN A 1 92 ? -1.137 6.055 -1.425 1.00 84.56 92 GLN A CA 1
ATOM 784 C C . GLN A 1 92 ? -1.414 6.912 -0.191 1.00 84.56 92 GLN A C 1
ATOM 786 O O . GLN A 1 92 ? -2.465 6.828 0.438 1.00 84.56 92 GLN A O 1
ATOM 791 N N . ASP A 1 93 ? -0.471 7.771 0.158 1.00 75.06 93 ASP A N 1
ATOM 792 C CA . ASP A 1 93 ? -0.679 8.810 1.159 1.00 75.06 93 ASP A CA 1
ATOM 793 C C . ASP A 1 93 ? -1.246 10.072 0.480 1.00 75.06 93 ASP A C 1
ATOM 795 O O . ASP A 1 93 ? -0.643 10.588 -0.454 1.00 75.06 93 ASP A O 1
ATOM 799 N N . PHE A 1 94 ? -2.419 10.541 0.912 1.00 64.12 94 PHE A N 1
ATOM 800 C CA . PHE A 1 94 ? -3.136 11.664 0.289 1.00 64.12 94 PHE A CA 1
ATOM 801 C C . PHE A 1 94 ? -2.819 13.019 0.955 1.00 64.12 94 PHE A C 1
ATOM 803 O O . PHE A 1 94 ? -3.272 14.074 0.519 1.00 64.12 94 PHE A O 1
ATOM 810 N N . HIS A 1 95 ? -2.065 13.021 2.057 1.00 59.81 95 HIS A N 1
ATOM 811 C CA . HIS A 1 95 ? -2.126 14.122 3.020 1.00 59.81 95 HIS A CA 1
ATOM 812 C C . HIS A 1 95 ? -1.518 15.448 2.514 1.00 59.81 95 HIS A C 1
ATOM 814 O O . HIS A 1 95 ? -1.908 16.516 2.984 1.00 59.81 95 HIS A O 1
ATOM 820 N N . LEU A 1 96 ? -0.685 15.425 1.467 1.00 51.84 96 LEU A N 1
ATOM 821 C CA . LEU A 1 96 ? -0.063 16.633 0.907 1.00 51.84 96 LEU A CA 1
ATOM 822 C C . LEU A 1 96 ? -1.062 17.654 0.328 1.00 51.84 96 LEU A C 1
ATOM 824 O O . LEU A 1 96 ? -0.766 18.848 0.344 1.00 51.84 96 LEU A O 1
ATOM 828 N N . GLU A 1 97 ? -2.242 17.231 -0.135 1.00 51.88 97 GLU A N 1
ATOM 829 C CA . GLU A 1 97 ? -3.189 18.123 -0.827 1.00 51.88 97 GLU A CA 1
ATOM 830 C C . GLU A 1 97 ? -4.005 19.037 0.106 1.00 51.88 97 GLU A C 1
ATOM 832 O O . GLU A 1 97 ? -4.476 20.088 -0.324 1.00 51.88 97 GLU A O 1
ATOM 837 N N . ASP A 1 98 ? -4.140 18.691 1.391 1.00 55.03 98 ASP A N 1
ATOM 838 C CA . ASP A 1 98 ? -4.955 19.453 2.357 1.00 55.03 98 ASP A CA 1
ATOM 839 C C . ASP A 1 98 ? -4.124 20.304 3.332 1.00 55.03 98 ASP A C 1
ATOM 841 O O . ASP A 1 98 ? -4.656 20.838 4.310 1.00 55.03 98 ASP A O 1
ATOM 845 N N . GLY A 1 99 ? -2.803 20.379 3.134 1.00 56.16 99 GLY A N 1
ATOM 846 C CA . GLY A 1 99 ? -1.883 21.003 4.094 1.00 56.16 99 GLY A CA 1
ATOM 847 C C . GLY A 1 99 ? -1.797 20.265 5.439 1.00 56.16 99 GLY A C 1
ATOM 848 O O . GLY A 1 99 ? -1.173 20.752 6.383 1.00 56.16 99 GLY A O 1
ATOM 849 N N . LEU A 1 100 ? -2.411 19.084 5.535 1.00 57.28 100 LEU A N 1
ATOM 850 C CA . LEU A 1 100 ? -2.264 18.172 6.657 1.00 57.28 100 LEU A CA 1
ATOM 851 C C . LEU A 1 100 ? -0.976 17.377 6.416 1.00 57.28 100 LEU A C 1
ATOM 853 O O . LEU A 1 100 ? -0.876 16.620 5.466 1.00 57.28 100 LEU A O 1
ATOM 857 N N . PHE A 1 101 ? 0.052 17.526 7.247 1.00 59.75 101 PHE A N 1
ATOM 858 C CA . PHE A 1 101 ? 1.200 16.607 7.179 1.00 59.75 101 PHE A CA 1
ATOM 859 C C . PHE A 1 101 ? 0.737 15.161 7.453 1.00 59.75 101 PHE A C 1
ATOM 861 O O . PHE A 1 101 ? -0.360 14.977 7.965 1.00 59.75 101 PHE A O 1
ATOM 868 N N . ARG A 1 102 ? 1.569 14.127 7.225 1.00 61.09 102 ARG A N 1
ATOM 869 C CA . ARG A 1 102 ? 1.258 12.707 7.567 1.00 61.09 102 ARG A CA 1
ATOM 870 C C . ARG A 1 102 ? 0.814 12.461 9.024 1.00 61.09 102 ARG A C 1
ATOM 872 O O . ARG A 1 102 ? 0.385 11.361 9.363 1.00 61.09 102 ARG A O 1
ATOM 879 N N . GLY A 1 103 ? 0.912 13.485 9.872 1.00 77.38 103 GLY A N 1
ATOM 880 C CA . GLY A 1 103 ? 0.516 13.513 11.273 1.00 77.38 103 GLY A CA 1
ATOM 881 C C . GLY A 1 103 ? -0.816 12.821 11.556 1.00 77.38 103 GLY A C 1
ATOM 882 O O . GLY A 1 103 ? -0.774 11.802 12.229 1.00 77.38 103 GLY A O 1
ATOM 883 N N . PRO A 1 104 ? -1.980 13.295 11.065 1.00 85.25 104 PRO A N 1
ATOM 884 C CA . PRO A 1 104 ? -3.272 12.754 11.475 1.00 85.25 104 PRO A CA 1
ATOM 885 C C . PRO A 1 104 ? -3.435 11.256 11.297 1.00 85.25 104 PRO A C 1
ATOM 887 O O . PRO A 1 104 ? -3.887 10.568 12.210 1.00 85.25 104 PRO A O 1
ATOM 890 N N . PHE A 1 105 ? -3.041 10.746 10.133 1.00 86.88 105 PHE A N 1
ATOM 891 C CA . PHE A 1 105 ? -3.122 9.325 9.844 1.00 86.88 105 PHE A CA 1
ATOM 892 C C . PHE A 1 105 ? -2.249 8.544 10.818 1.00 86.88 105 PHE A C 1
ATOM 894 O O . PHE A 1 105 ? -2.765 7.717 11.566 1.00 86.88 105 PHE A O 1
ATOM 901 N N . MET A 1 106 ? -0.958 8.885 10.896 1.00 86.06 106 MET A N 1
ATOM 902 C CA . MET A 1 106 ? -0.005 8.236 11.799 1.00 86.06 106 MET A CA 1
ATOM 903 C C . MET A 1 106 ? -0.413 8.331 13.273 1.00 86.06 106 MET A C 1
ATOM 905 O O . MET A 1 106 ? -0.175 7.396 14.039 1.00 86.06 106 MET A O 1
ATOM 909 N N . THR A 1 107 ? -1.042 9.434 13.675 1.00 87.44 107 THR A N 1
ATOM 910 C CA . THR A 1 107 ? -1.555 9.643 15.028 1.00 87.44 107 THR A CA 1
ATOM 911 C C . THR A 1 107 ? -2.641 8.624 15.356 1.00 87.44 107 THR A C 1
ATOM 913 O O . THR A 1 107 ? -2.531 7.922 16.364 1.00 87.44 107 THR A O 1
ATOM 916 N N . TRP A 1 108 ? -3.635 8.468 14.477 1.00 91.56 108 TRP A N 1
ATOM 917 C CA . TRP A 1 108 ? -4.668 7.442 14.630 1.00 91.56 108 TRP A CA 1
ATOM 918 C C . TRP A 1 108 ? -4.094 6.026 14.579 1.00 91.56 108 TRP A C 1
ATOM 920 O O . TRP A 1 108 ? -4.417 5.220 15.450 1.00 91.56 108 TRP A O 1
ATOM 930 N N . GLN A 1 109 ? -3.205 5.729 13.622 1.00 91.19 109 GLN A N 1
ATOM 931 C CA . GLN A 1 109 ? -2.527 4.427 13.549 1.00 91.19 109 GLN A CA 1
ATOM 932 C C . GLN A 1 109 ? -1.837 4.089 14.877 1.00 91.19 109 GLN A C 1
ATOM 934 O O . GLN A 1 109 ? -2.030 3.008 15.432 1.00 91.19 109 GLN A O 1
ATOM 939 N N . SER A 1 110 ? -1.065 5.037 15.415 1.00 88.94 110 SER A N 1
ATOM 940 C CA . SER A 1 110 ? -0.323 4.861 16.664 1.00 88.94 110 SER A CA 1
ATOM 941 C C . SER A 1 110 ? -1.253 4.651 17.859 1.00 88.94 110 SER A C 1
ATOM 943 O O . SER A 1 110 ? -0.976 3.786 18.689 1.00 88.94 110 SER A O 1
ATOM 945 N N . GLY A 1 111 ? -2.361 5.397 17.932 1.00 91.50 111 GLY A N 1
ATOM 946 C CA . GLY A 1 111 ? -3.352 5.242 18.999 1.00 91.50 111 GLY A CA 1
ATOM 947 C C . GLY A 1 111 ? -3.986 3.855 18.999 1.00 91.50 111 GLY A C 1
ATOM 948 O O . GLY A 1 111 ? -3.909 3.129 19.991 1.00 91.50 111 GLY A O 1
ATOM 949 N N . PHE A 1 112 ? -4.495 3.409 17.847 1.00 94.56 112 PHE A N 1
ATOM 950 C CA . PHE A 1 112 ? -5.063 2.065 17.735 1.00 94.56 112 PHE A CA 1
ATOM 951 C C . PHE A 1 112 ? -4.036 0.956 18.008 1.00 94.56 112 PHE A C 1
ATOM 953 O O . PHE A 1 112 ? -4.365 -0.051 18.642 1.00 94.56 112 PHE A O 1
ATOM 960 N N . VAL A 1 113 ? -2.782 1.128 17.573 1.00 92.88 113 VAL A N 1
ATOM 961 C CA . VAL A 1 113 ? -1.684 0.199 17.891 1.00 92.88 113 VAL A CA 1
ATOM 962 C C . VAL A 1 113 ? -1.444 0.124 19.401 1.00 92.88 113 VAL A C 1
ATOM 964 O O . VAL A 1 113 ? -1.317 -0.980 19.935 1.00 92.88 113 VAL A O 1
ATOM 967 N N . ARG A 1 114 ? -1.411 1.258 20.115 1.00 91.38 114 ARG A N 1
ATOM 968 C CA . ARG A 1 114 ? -1.245 1.269 21.578 1.00 91.38 114 ARG A CA 1
ATOM 969 C C . ARG A 1 114 ? -2.418 0.607 22.294 1.00 91.38 114 ARG A C 1
ATOM 971 O O . ARG A 1 114 ? -2.177 -0.220 23.174 1.00 91.38 114 ARG A O 1
ATOM 978 N N . TRP A 1 115 ? -3.653 0.874 21.870 1.00 94.00 115 TRP A N 1
ATOM 979 C CA . TRP A 1 115 ? -4.844 0.193 22.391 1.00 94.00 115 TRP A CA 1
ATOM 980 C C . TRP A 1 115 ? -4.775 -1.324 22.188 1.00 94.00 115 TRP A C 1
ATOM 982 O O . TRP A 1 115 ? -5.013 -2.085 23.128 1.00 94.00 115 TRP A O 1
ATOM 992 N N . CYS A 1 116 ? -4.361 -1.787 21.005 1.00 93.50 116 CYS A N 1
ATOM 993 C CA . CYS A 1 116 ? -4.177 -3.216 20.733 1.00 93.50 116 CYS A CA 1
ATOM 994 C C . CYS A 1 116 ? -3.048 -3.843 21.565 1.00 93.50 116 CYS A C 1
ATOM 996 O O . CYS A 1 116 ? -3.137 -5.002 21.975 1.00 93.50 116 CYS A O 1
ATOM 998 N N . ASN A 1 117 ? -1.995 -3.088 21.856 1.00 90.81 117 ASN A N 1
ATOM 999 C CA . ASN A 1 117 ? -0.886 -3.555 22.686 1.00 90.81 117 ASN A CA 1
ATOM 1000 C C . ASN A 1 117 ? -1.173 -3.503 24.192 1.00 90.81 117 ASN A C 1
ATOM 1002 O O . ASN A 1 117 ? -0.340 -3.959 24.970 1.00 90.81 117 ASN A O 1
ATOM 1006 N N . GLY A 1 118 ? -2.305 -2.931 24.619 1.00 90.06 118 GLY A N 1
ATOM 1007 C CA . GLY A 1 118 ? -2.547 -2.633 26.035 1.00 90.06 118 GLY A CA 1
ATOM 1008 C C . GLY A 1 118 ? -1.569 -1.594 26.599 1.00 90.06 118 GLY A C 1
ATOM 1009 O O . GLY A 1 118 ? -1.396 -1.509 27.810 1.00 90.06 118 GLY A O 1
ATOM 1010 N N . ALA A 1 119 ? -0.917 -0.821 25.725 1.00 89.56 119 ALA A N 1
ATOM 1011 C CA . ALA A 1 119 ? 0.023 0.234 26.098 1.00 89.56 119 ALA A CA 1
ATOM 1012 C C . ALA A 1 119 ? -0.688 1.538 26.499 1.00 89.56 119 ALA A C 1
ATOM 1014 O O . ALA A 1 119 ? -0.057 2.424 27.066 1.00 89.56 119 ALA A O 1
ATOM 1015 N N . ALA A 1 120 ? -1.990 1.641 26.218 1.00 88.56 120 ALA A N 1
ATOM 1016 C CA . ALA A 1 120 ? -2.857 2.727 26.649 1.00 88.56 120 ALA A CA 1
ATOM 1017 C C . A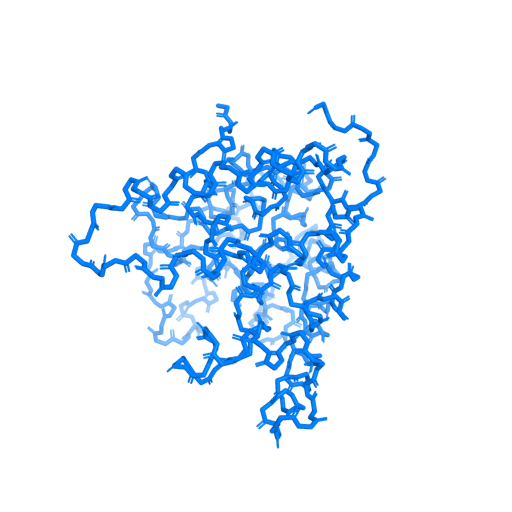LA A 1 120 ? -4.261 2.187 26.983 1.00 88.56 120 ALA A C 1
ATOM 1019 O O . ALA A 1 120 ? -4.692 1.208 26.357 1.00 88.56 120 ALA A O 1
ATOM 1020 N N . PRO A 1 121 ? -4.990 2.801 27.936 1.00 88.44 121 PRO A N 1
ATOM 1021 C CA . PRO A 1 121 ? -6.363 2.419 28.247 1.00 88.44 121 PRO A CA 1
ATOM 1022 C C . PRO A 1 121 ? -7.280 2.578 27.029 1.00 88.44 121 PRO A C 1
ATOM 1024 O O . PRO A 1 121 ? -7.206 3.576 26.312 1.00 88.44 121 PRO A O 1
ATOM 1027 N N . GLN A 1 122 ? -8.167 1.609 26.818 1.00 90.81 122 GLN A N 1
ATOM 1028 C CA . GLN A 1 122 ? -9.161 1.639 25.744 1.00 90.81 122 GLN A CA 1
ATOM 1029 C C . GLN A 1 122 ? -10.414 2.431 26.167 1.00 90.81 122 GLN A C 1
ATOM 1031 O O . GLN A 1 122 ? -10.610 2.666 27.362 1.00 90.81 122 GLN A O 1
ATOM 1036 N N . PRO A 1 123 ? -11.271 2.853 25.219 1.00 89.75 123 PRO A N 1
ATOM 1037 C CA . PRO A 1 123 ? -12.628 3.297 25.522 1.00 89.75 123 PRO A CA 1
ATOM 1038 C C . PRO A 1 123 ? -13.429 2.217 26.273 1.00 89.75 123 PRO A C 1
ATOM 1040 O O . PRO A 1 123 ? -13.280 1.021 26.016 1.00 89.75 123 PRO A O 1
ATOM 1043 N N . GLU A 1 124 ? -14.291 2.641 27.198 1.00 89.69 124 GLU A N 1
ATOM 1044 C CA . GLU A 1 124 ? -15.127 1.737 28.008 1.00 89.69 124 GLU A CA 1
ATOM 1045 C C . GLU A 1 124 ? -16.419 1.302 27.295 1.00 89.69 124 GLU A C 1
ATOM 1047 O O . GLU A 1 124 ? -17.015 0.296 27.670 1.00 89.69 124 GLU A O 1
ATOM 1052 N N . ASP A 1 125 ? -16.843 2.042 26.267 1.00 93.25 125 ASP A N 1
ATOM 1053 C CA . ASP A 1 125 ? -18.038 1.744 25.472 1.00 93.25 125 ASP A CA 1
ATOM 1054 C C . ASP A 1 125 ? -17.907 0.363 24.775 1.00 93.25 125 ASP A C 1
ATOM 1056 O O . ASP A 1 125 ? -16.935 0.150 24.040 1.00 93.25 125 ASP A O 1
ATOM 1060 N N . PRO A 1 126 ? -18.861 -0.575 24.968 1.00 93.00 126 PRO A N 1
ATOM 1061 C CA . PRO A 1 126 ? -18.799 -1.920 24.383 1.00 93.00 126 PRO A CA 1
ATOM 1062 C C . PRO A 1 126 ? -18.746 -1.967 22.847 1.00 93.00 126 PRO A C 1
ATOM 1064 O O . PRO A 1 126 ? -18.094 -2.850 22.275 1.00 93.00 126 PRO A O 1
ATOM 1067 N N . ASP A 1 127 ? -19.402 -1.028 22.163 1.00 93.94 127 ASP A N 1
ATOM 1068 C CA . ASP A 1 127 ? -19.370 -0.946 20.701 1.00 93.94 127 ASP A CA 1
ATOM 1069 C C . ASP A 1 127 ? -17.988 -0.470 20.232 1.00 93.94 127 ASP A C 1
ATOM 1071 O O . ASP A 1 127 ? -17.441 -0.987 19.252 1.00 93.94 127 ASP A O 1
ATOM 1075 N N . LEU A 1 128 ? -17.368 0.461 20.969 1.00 94.25 128 LEU A N 1
ATOM 1076 C CA . LEU A 1 128 ? -15.997 0.905 20.700 1.00 94.25 128 LEU A CA 1
ATOM 1077 C C . LEU A 1 128 ? -14.958 -0.181 21.004 1.00 94.25 128 LEU A C 1
ATOM 1079 O O . LEU A 1 128 ? -13.971 -0.302 20.276 1.00 94.25 128 LEU A O 1
ATOM 1083 N N . GLN A 1 129 ? -15.181 -1.007 22.026 1.00 94.12 129 GLN A N 1
ATOM 1084 C CA . GLN A 1 129 ? -14.344 -2.184 22.282 1.00 94.12 129 GLN A CA 1
ATOM 1085 C C . GLN A 1 129 ? -14.441 -3.188 21.131 1.00 94.12 129 GLN A C 1
ATOM 1087 O O . GLN A 1 129 ? -13.415 -3.621 20.603 1.00 94.12 129 GLN A O 1
ATOM 1092 N N . SER A 1 130 ? -15.659 -3.472 20.663 1.00 94.94 130 SER A N 1
ATOM 1093 C CA . SER A 1 130 ? -15.894 -4.338 19.499 1.00 94.94 130 SER A CA 1
ATOM 1094 C C . SER A 1 130 ? -15.216 -3.794 18.232 1.00 94.94 130 SER A C 1
ATOM 1096 O O . SER A 1 130 ? -14.636 -4.550 17.447 1.00 94.94 130 SER A O 1
ATOM 1098 N N . LEU A 1 131 ? -15.224 -2.470 18.044 1.00 96.25 131 LEU A N 1
ATOM 1099 C CA . LEU A 1 131 ? -14.518 -1.792 16.956 1.00 96.25 131 LEU A CA 1
ATOM 1100 C C . LEU A 1 131 ? -12.990 -1.973 17.050 1.00 96.25 131 LEU A C 1
ATOM 1102 O O . LEU A 1 131 ? -12.338 -2.226 16.033 1.00 96.25 131 LEU A O 1
ATOM 1106 N N . ILE A 1 132 ? -12.412 -1.877 18.253 1.00 95.62 132 ILE A N 1
ATOM 1107 C CA . ILE A 1 132 ? -10.975 -2.096 18.494 1.00 95.62 132 ILE A CA 1
ATOM 1108 C C . ILE A 1 132 ? -10.594 -3.566 18.279 1.00 95.62 132 ILE A C 1
ATOM 1110 O O . ILE A 1 132 ? -9.535 -3.851 17.719 1.00 95.62 132 ILE A O 1
ATOM 1114 N N . GLU A 1 133 ? -11.451 -4.515 18.653 1.00 95.81 133 GLU A N 1
ATOM 1115 C CA . GLU A 1 133 ? -11.244 -5.935 18.344 1.00 95.81 133 GLU A CA 1
ATOM 1116 C C . GLU A 1 133 ? -11.280 -6.206 16.835 1.00 95.81 133 GLU A C 1
ATOM 1118 O O . GLU A 1 133 ? -10.431 -6.936 16.311 1.00 95.81 133 GLU A O 1
ATOM 1123 N N . ALA A 1 134 ? -12.210 -5.574 16.109 1.00 97.25 134 ALA A N 1
ATOM 1124 C CA . ALA A 1 134 ? -12.245 -5.635 14.651 1.00 97.25 134 ALA A CA 1
ATOM 1125 C C . ALA A 1 134 ? -10.964 -5.049 14.037 1.00 97.25 134 ALA A C 1
ATOM 1127 O O . ALA A 1 134 ? -10.371 -5.667 13.152 1.00 97.25 134 ALA A O 1
ATOM 1128 N N . TYR A 1 135 ? -10.488 -3.907 14.547 1.00 97.94 135 TYR A N 1
ATOM 1129 C CA . TYR A 1 135 ? -9.205 -3.329 14.141 1.00 97.94 135 TYR A CA 1
ATOM 1130 C C . TYR A 1 135 ? -8.042 -4.291 14.404 1.00 97.94 135 TYR A C 1
ATOM 1132 O O . TYR A 1 135 ? -7.183 -4.474 13.538 1.00 97.94 135 TYR A O 1
ATOM 1140 N N . ARG A 1 136 ? -8.017 -4.943 15.576 1.00 97.81 136 ARG A N 1
ATOM 1141 C CA . ARG A 1 136 ? -6.962 -5.899 15.926 1.00 97.81 136 ARG A CA 1
ATOM 1142 C C . ARG A 1 136 ? -6.859 -6.998 14.867 1.00 97.81 136 ARG A C 1
ATOM 1144 O O . ARG A 1 136 ? -5.790 -7.212 14.300 1.00 97.81 136 ARG A O 1
ATOM 1151 N N . ARG A 1 137 ? -7.995 -7.633 14.570 1.00 97.75 137 ARG A N 1
ATOM 1152 C CA . ARG A 1 137 ? -8.108 -8.753 13.628 1.00 97.75 137 ARG A CA 1
ATOM 1153 C C . ARG A 1 137 ? -7.829 -8.355 12.178 1.00 97.75 137 ARG A C 1
ATOM 1155 O O . ARG A 1 137 ? -7.252 -9.141 11.435 1.00 97.75 137 ARG A O 1
ATOM 1162 N N . GLU A 1 138 ? -8.291 -7.183 11.749 1.00 97.31 138 GLU A N 1
ATOM 1163 C CA . GLU A 1 138 ? -8.292 -6.798 10.328 1.00 97.31 138 GLU A CA 1
ATOM 1164 C C . GLU A 1 138 ? -7.113 -5.908 9.923 1.00 97.31 138 GLU A C 1
ATOM 1166 O O . GLU A 1 138 ? -6.801 -5.824 8.735 1.00 97.31 138 GLU A O 1
ATOM 1171 N N . VAL A 1 139 ? -6.454 -5.254 10.885 1.00 97.88 139 VAL A N 1
ATOM 1172 C CA . VAL A 1 139 ? -5.376 -4.288 10.628 1.00 97.88 139 VAL A CA 1
ATOM 1173 C C . VAL A 1 139 ? -4.125 -4.619 11.426 1.00 97.88 139 VAL A C 1
ATOM 1175 O O . VAL A 1 139 ? -3.064 -4.812 10.834 1.00 97.88 139 VAL A O 1
ATOM 1178 N N . TYR A 1 140 ? -4.226 -4.686 12.756 1.00 97.19 140 TYR A N 1
ATOM 1179 C CA . TYR A 1 140 ? -3.047 -4.796 13.618 1.00 97.19 140 TYR A CA 1
ATOM 1180 C C . TYR A 1 140 ? -2.299 -6.119 13.424 1.00 97.19 140 TYR A C 1
ATOM 1182 O O . TYR A 1 140 ? -1.103 -6.090 13.126 1.00 97.19 140 TYR A O 1
ATOM 1190 N N . ASP A 1 141 ? -2.986 -7.258 13.564 1.00 97.25 141 ASP A N 1
ATOM 1191 C CA . ASP A 1 141 ? -2.365 -8.581 13.449 1.00 97.25 141 ASP A CA 1
ATOM 1192 C C . ASP A 1 141 ? -1.854 -8.841 12.016 1.00 97.25 141 ASP A C 1
ATOM 1194 O O . ASP A 1 141 ? -0.671 -9.170 11.877 1.00 97.25 141 ASP A O 1
ATOM 1198 N N . PRO A 1 142 ? -2.634 -8.584 10.938 1.00 97.25 142 PRO A N 1
ATOM 1199 C CA . PRO A 1 142 ? -2.124 -8.688 9.567 1.00 97.25 142 PRO A CA 1
ATOM 1200 C C . PRO A 1 142 ? -0.949 -7.745 9.285 1.00 97.25 142 PRO A C 1
ATOM 1202 O O . PRO A 1 142 ? 0.024 -8.133 8.642 1.00 97.25 142 PRO A O 1
ATOM 1205 N N . GLY A 1 143 ? -0.997 -6.507 9.787 1.00 96.25 143 GLY A N 1
ATOM 1206 C CA . GLY A 1 143 ? 0.096 -5.546 9.637 1.00 96.25 143 GLY A CA 1
ATOM 1207 C C . GLY A 1 143 ? 1.363 -5.979 10.379 1.00 96.25 143 GLY A C 1
ATOM 1208 O O . GLY A 1 143 ? 2.475 -5.770 9.894 1.00 96.25 143 GLY A O 1
ATOM 1209 N N . LYS A 1 144 ? 1.219 -6.621 11.544 1.00 95.88 144 LYS A N 1
ATOM 1210 C CA . LYS A 1 144 ? 2.342 -7.200 12.287 1.00 95.88 144 LYS A CA 1
ATOM 1211 C C . LYS A 1 144 ? 2.974 -8.361 11.522 1.00 95.88 144 LYS A C 1
ATOM 1213 O O . LYS A 1 144 ? 4.190 -8.343 11.338 1.00 95.88 144 LYS A O 1
ATOM 1218 N N . GLU A 1 145 ? 2.168 -9.306 11.040 1.00 96.44 145 GLU A N 1
ATOM 1219 C CA . GLU A 1 145 ? 2.641 -10.417 10.201 1.00 96.44 145 GLU A CA 1
ATOM 1220 C C . GLU A 1 145 ? 3.396 -9.891 8.970 1.00 96.44 145 GLU A C 1
ATOM 1222 O O . GLU A 1 145 ? 4.520 -10.308 8.682 1.00 96.44 145 GLU A O 1
ATOM 1227 N N . PHE A 1 146 ? 2.812 -8.907 8.282 1.00 96.69 146 PHE A N 1
ATOM 1228 C CA . PHE A 1 146 ? 3.420 -8.258 7.129 1.00 96.69 146 PHE A CA 1
ATOM 1229 C C . PHE A 1 146 ? 4.789 -7.640 7.456 1.00 96.69 146 PHE A C 1
ATOM 1231 O O . PHE A 1 146 ? 5.762 -7.888 6.740 1.00 96.69 146 PHE A O 1
ATOM 1238 N N . ARG A 1 147 ? 4.908 -6.880 8.555 1.00 95.62 147 ARG A N 1
ATOM 1239 C CA . ARG A 1 147 ? 6.188 -6.282 8.983 1.00 95.62 147 ARG A CA 1
ATOM 1240 C C . ARG A 1 147 ? 7.252 -7.337 9.290 1.00 95.62 147 ARG A C 1
ATOM 1242 O O . ARG A 1 147 ? 8.415 -7.155 8.928 1.00 95.62 147 ARG A O 1
ATOM 1249 N N . GLU A 1 148 ? 6.872 -8.439 9.933 1.00 96.69 148 GLU A N 1
ATOM 1250 C CA . GLU A 1 148 ? 7.785 -9.550 10.224 1.00 96.69 148 GLU A CA 1
ATOM 1251 C C . GLU A 1 148 ? 8.289 -10.216 8.934 1.00 96.69 148 GLU A C 1
ATOM 1253 O O . GLU A 1 148 ? 9.497 -10.439 8.787 1.00 96.69 148 GLU A O 1
ATOM 1258 N N . ARG A 1 149 ? 7.396 -10.442 7.959 1.00 96.88 149 ARG A N 1
ATOM 1259 C CA . ARG A 1 149 ? 7.755 -10.950 6.624 1.00 96.88 149 ARG A CA 1
ATOM 1260 C C . ARG A 1 149 ? 8.668 -9.990 5.868 1.00 96.88 149 ARG A C 1
ATOM 1262 O O . ARG A 1 149 ? 9.679 -10.432 5.327 1.00 96.88 149 ARG A O 1
ATOM 1269 N N . CYS A 1 150 ? 8.371 -8.690 5.876 1.00 96.62 150 CYS A N 1
ATOM 1270 C CA . CYS A 1 150 ? 9.218 -7.665 5.259 1.00 96.62 150 CYS A CA 1
ATOM 1271 C C . CYS A 1 150 ? 10.632 -7.674 5.844 1.00 96.62 150 CYS A C 1
ATOM 1273 O O . CYS A 1 150 ? 11.595 -7.726 5.087 1.00 96.62 150 CYS A O 1
ATOM 1275 N N . LYS A 1 151 ? 10.772 -7.726 7.174 1.00 96.19 151 LYS A N 1
ATOM 1276 C CA . LYS A 1 151 ? 12.083 -7.786 7.840 1.00 96.19 151 LYS A CA 1
ATOM 1277 C C . LYS A 1 151 ? 12.885 -9.033 7.448 1.00 96.19 151 LYS A C 1
ATOM 1279 O O . LYS A 1 151 ? 14.103 -8.968 7.271 1.00 96.19 151 LYS A O 1
ATOM 1284 N N . ALA A 1 152 ? 12.220 -10.183 7.323 1.00 96.00 152 ALA A N 1
ATOM 1285 C CA . ALA A 1 152 ? 12.864 -11.415 6.875 1.00 96.00 152 ALA A CA 1
ATOM 1286 C C . ALA A 1 152 ? 13.292 -11.334 5.397 1.00 96.00 152 ALA A C 1
ATOM 1288 O O . ALA A 1 152 ? 14.428 -11.686 5.067 1.00 96.00 152 ALA A O 1
ATOM 1289 N N . ALA A 1 153 ? 12.410 -10.831 4.530 1.00 95.44 153 ALA A N 1
ATOM 1290 C CA . ALA A 1 153 ? 12.660 -10.667 3.102 1.00 95.44 153 ALA A CA 1
ATOM 1291 C C . ALA A 1 153 ? 13.770 -9.643 2.823 1.00 95.44 153 ALA A C 1
ATOM 1293 O O . ALA A 1 153 ? 14.640 -9.899 1.995 1.00 95.44 153 ALA A O 1
ATOM 1294 N N . GLU A 1 154 ? 13.799 -8.526 3.551 1.00 95.81 154 GLU A N 1
ATOM 1295 C CA . GLU A 1 154 ? 14.858 -7.516 3.489 1.00 95.81 154 GLU A CA 1
ATOM 1296 C C . GLU A 1 154 ? 16.220 -8.139 3.801 1.00 95.81 154 GLU A C 1
ATOM 1298 O O . GLU A 1 154 ? 17.153 -8.027 3.007 1.00 95.81 154 GLU A O 1
ATOM 1303 N N . LYS A 1 155 ? 16.330 -8.874 4.916 1.00 95.38 155 LYS A N 1
ATOM 1304 C CA . LYS A 1 155 ? 17.582 -9.538 5.302 1.00 95.38 155 LYS A CA 1
ATOM 1305 C C . LYS A 1 155 ? 18.101 -10.468 4.203 1.00 95.38 155 LYS A C 1
ATOM 1307 O O . LYS A 1 155 ? 19.303 -10.494 3.947 1.00 95.38 155 LYS A O 1
ATOM 1312 N N . LEU A 1 156 ? 17.211 -11.235 3.568 1.00 94.81 156 LEU A N 1
ATOM 1313 C CA . LEU A 1 156 ? 17.572 -12.109 2.450 1.00 94.81 156 LEU A CA 1
ATOM 1314 C C . LEU A 1 156 ? 17.994 -11.292 1.230 1.00 94.81 156 LEU A C 1
ATOM 1316 O O . LEU A 1 156 ? 19.071 -11.524 0.688 1.00 94.81 156 LEU A O 1
ATOM 1320 N N . TYR A 1 157 ? 17.202 -10.300 0.836 1.00 95.69 157 TYR A N 1
ATOM 1321 C CA . TYR A 1 157 ? 17.469 -9.443 -0.317 1.00 95.69 157 TYR A CA 1
ATOM 1322 C C . TYR A 1 157 ? 18.805 -8.699 -0.206 1.00 95.69 157 TYR A C 1
ATOM 1324 O O . TYR A 1 157 ? 19.520 -8.536 -1.193 1.00 95.69 157 TYR A O 1
ATOM 1332 N N . MET A 1 158 ? 19.176 -8.279 1.003 1.00 95.19 158 MET A N 1
ATOM 1333 C CA . MET A 1 158 ? 20.418 -7.555 1.277 1.00 95.19 158 MET A CA 1
ATOM 1334 C C . MET A 1 158 ? 21.638 -8.473 1.458 1.00 95.19 158 MET A C 1
ATOM 1336 O O . MET A 1 158 ? 22.761 -7.980 1.510 1.00 95.19 158 MET A O 1
ATOM 1340 N N . ALA A 1 159 ? 21.463 -9.801 1.505 1.00 95.19 159 ALA A N 1
ATOM 1341 C CA . ALA A 1 159 ? 22.569 -10.750 1.678 1.00 95.19 159 ALA A CA 1
ATOM 1342 C C . ALA A 1 159 ? 23.517 -10.839 0.462 1.00 95.19 159 ALA A C 1
ATOM 1344 O O . ALA A 1 159 ? 24.630 -11.352 0.587 1.00 95.19 159 ALA A O 1
ATOM 1345 N N . GLY A 1 160 ? 23.096 -10.340 -0.706 1.00 92.50 160 GLY A N 1
ATOM 1346 C CA . GLY A 1 160 ? 23.946 -10.149 -1.880 1.00 92.50 160 GLY A CA 1
ATOM 1347 C C . GLY A 1 160 ? 23.304 -10.604 -3.195 1.00 92.50 160 GLY A C 1
ATOM 1348 O O . GLY A 1 160 ? 22.154 -11.029 -3.223 1.00 92.50 160 GLY A O 1
ATOM 1349 N N . PRO A 1 161 ? 24.046 -10.576 -4.315 1.00 94.75 161 PRO A N 1
ATOM 1350 C CA . PRO A 1 161 ? 23.477 -10.855 -5.638 1.00 94.75 161 PRO A CA 1
ATOM 1351 C C . PRO A 1 161 ? 22.865 -12.253 -5.799 1.00 94.75 161 PRO A C 1
ATOM 1353 O O . PRO A 1 161 ? 21.955 -12.448 -6.594 1.00 94.75 161 PRO A O 1
ATOM 1356 N N . ARG A 1 162 ? 23.348 -13.247 -5.040 1.00 94.94 162 ARG A N 1
ATOM 1357 C CA . ARG A 1 162 ? 22.866 -14.639 -5.125 1.00 94.94 162 ARG A CA 1
ATOM 1358 C C . ARG A 1 162 ? 21.517 -14.875 -4.446 1.00 94.94 162 ARG A C 1
ATOM 1360 O O . ARG A 1 162 ? 20.917 -15.915 -4.691 1.00 94.94 162 ARG A O 1
ATOM 1367 N N . SER A 1 163 ? 21.071 -13.970 -3.577 1.00 93.75 163 SER A N 1
ATOM 1368 C CA . SER A 1 163 ? 19.782 -14.085 -2.885 1.00 93.75 163 SER A CA 1
ATOM 1369 C C . SER A 1 163 ? 18.655 -13.329 -3.589 1.00 93.75 163 SER A C 1
ATOM 1371 O O . SER A 1 163 ? 17.522 -13.359 -3.118 1.00 93.75 163 SER A O 1
ATOM 1373 N N . ARG A 1 164 ? 18.947 -12.675 -4.718 1.00 96.62 164 ARG A N 1
ATOM 1374 C CA . ARG A 1 164 ? 17.972 -11.968 -5.549 1.00 96.62 164 ARG A CA 1
ATOM 1375 C C . ARG A 1 164 ? 17.663 -12.788 -6.793 1.00 96.62 164 ARG A C 1
ATOM 1377 O O . ARG A 1 164 ? 18.526 -13.485 -7.329 1.00 96.62 164 ARG A O 1
ATOM 1384 N N . SER A 1 165 ? 16.431 -12.677 -7.278 1.00 96.88 165 SER A N 1
ATOM 1385 C CA . SER A 1 165 ? 16.088 -13.166 -8.613 1.00 96.88 165 SER A CA 1
ATOM 1386 C C . SER A 1 165 ? 16.924 -12.433 -9.675 1.00 96.88 165 SER A C 1
ATOM 1388 O O . SER A 1 165 ? 17.435 -11.338 -9.437 1.00 96.88 165 SER A O 1
ATOM 1390 N N . SER A 1 166 ? 17.038 -12.989 -10.886 1.00 97.31 166 SER A N 1
ATOM 1391 C CA . SER A 1 166 ? 17.738 -12.297 -11.981 1.00 97.31 166 SER A CA 1
ATOM 1392 C C . SER A 1 166 ? 17.106 -10.943 -12.320 1.00 97.31 166 SER A C 1
ATOM 1394 O O . SER A 1 166 ? 17.789 -10.033 -12.779 1.00 97.31 166 SER A O 1
ATOM 1396 N N . TRP A 1 167 ? 15.790 -10.824 -12.127 1.00 97.75 167 TRP A N 1
ATOM 1397 C CA . TRP A 1 167 ? 15.063 -9.583 -12.353 1.00 97.75 167 TRP A CA 1
ATOM 1398 C C . TRP A 1 167 ? 15.317 -8.567 -11.238 1.00 97.75 167 TRP A C 1
ATOM 1400 O O . TRP A 1 167 ? 15.641 -7.420 -11.527 1.00 97.75 167 TRP A O 1
ATOM 1410 N N . ASP A 1 168 ? 15.258 -8.985 -9.976 1.00 97.69 168 ASP A N 1
ATOM 1411 C CA . ASP A 1 168 ? 15.523 -8.088 -8.849 1.00 97.69 168 ASP A CA 1
ATOM 1412 C C . ASP A 1 168 ? 16.991 -7.672 -8.759 1.00 97.69 168 ASP A C 1
ATOM 1414 O O . ASP A 1 168 ? 17.285 -6.557 -8.342 1.00 97.69 168 ASP A O 1
ATOM 1418 N N . GLN A 1 169 ? 17.925 -8.522 -9.197 1.00 98.00 169 GLN A N 1
ATOM 1419 C CA . GLN A 1 169 ? 19.324 -8.121 -9.335 1.00 98.00 169 GLN A CA 1
ATOM 1420 C C . GLN A 1 169 ? 19.487 -7.025 -10.397 1.00 98.00 169 GLN A C 1
ATOM 1422 O O . GLN A 1 169 ? 20.228 -6.073 -10.178 1.00 98.00 169 GLN A O 1
ATOM 1427 N N . TYR A 1 170 ? 18.753 -7.107 -11.510 1.00 97.56 170 TYR A N 1
ATOM 1428 C CA . TYR A 1 170 ? 18.720 -6.020 -12.488 1.00 97.56 170 TYR A CA 1
ATOM 1429 C C . TYR A 1 170 ? 18.118 -4.740 -11.888 1.00 97.56 170 TYR A C 1
ATOM 1431 O O . TYR A 1 170 ? 18.713 -3.677 -12.022 1.00 97.56 170 TYR A O 1
ATOM 1439 N N . LEU A 1 171 ? 16.988 -4.828 -11.173 1.00 96.81 171 LEU A N 1
ATOM 1440 C CA . LEU A 1 171 ? 16.396 -3.672 -10.484 1.00 96.81 171 LEU A CA 1
ATOM 1441 C C . LEU A 1 171 ? 17.331 -3.076 -9.420 1.00 96.81 171 LEU A C 1
ATOM 1443 O O . LEU A 1 171 ? 17.348 -1.861 -9.227 1.00 96.81 171 LEU A O 1
ATOM 1447 N N . TRP A 1 172 ? 18.118 -3.913 -8.736 1.00 96.69 172 TRP A N 1
ATOM 1448 C CA . TRP A 1 172 ? 19.139 -3.467 -7.792 1.00 96.69 172 TRP A CA 1
ATOM 1449 C C . TRP A 1 172 ? 20.142 -2.535 -8.461 1.00 96.69 172 TRP A C 1
ATOM 1451 O O . TRP A 1 172 ? 20.282 -1.393 -8.036 1.00 96.69 172 TRP A O 1
ATOM 1461 N N . GLU A 1 173 ? 20.760 -2.993 -9.546 1.00 95.81 173 GLU A N 1
ATOM 1462 C CA . GLU A 1 173 ? 21.811 -2.262 -10.266 1.00 95.81 173 GLU A CA 1
ATOM 1463 C C . GLU A 1 173 ? 21.335 -0.937 -10.874 1.00 95.81 173 GLU A C 1
ATOM 1465 O O . GLU A 1 173 ? 22.138 -0.033 -11.091 1.00 95.81 173 GLU A O 1
ATOM 1470 N N . ILE A 1 174 ? 20.043 -0.814 -11.192 1.00 94.19 174 ILE A N 1
ATOM 1471 C CA . ILE A 1 174 ? 19.518 0.384 -11.861 1.00 94.19 174 ILE A CA 1
ATOM 1472 C C . ILE A 1 174 ? 18.786 1.355 -10.935 1.00 94.19 174 ILE A C 1
ATOM 1474 O O . ILE A 1 174 ? 18.469 2.456 -11.379 1.00 94.19 174 ILE A O 1
ATOM 1478 N N . PHE A 1 175 ? 18.459 0.945 -9.707 1.00 93.06 175 PHE A N 1
ATOM 1479 C CA . PHE A 1 175 ? 17.596 1.729 -8.822 1.00 93.06 175 PHE A CA 1
ATOM 1480 C C . PHE A 1 175 ? 17.906 1.527 -7.336 1.00 93.06 175 PHE A C 1
ATOM 1482 O O . PHE A 1 175 ? 18.168 2.495 -6.626 1.00 93.06 175 PHE A O 1
ATOM 1489 N N . TYR A 1 176 ? 17.881 0.288 -6.834 1.00 93.94 176 TYR A N 1
ATOM 1490 C CA . TYR A 1 176 ? 17.941 0.071 -5.380 1.00 93.94 176 TYR A CA 1
ATOM 1491 C C . TYR A 1 176 ? 19.338 0.178 -4.762 1.00 93.94 176 TYR A C 1
ATOM 1493 O O . TYR A 1 176 ? 19.436 0.406 -3.555 1.00 93.94 176 TYR A O 1
ATOM 1501 N N . GLU A 1 177 ? 20.399 0.012 -5.552 1.00 94.12 177 GLU A N 1
ATOM 1502 C CA . GLU A 1 177 ? 21.780 0.073 -5.070 1.00 94.12 177 GLU A CA 1
ATOM 1503 C C . GLU A 1 177 ? 22.127 1.448 -4.500 1.00 94.12 177 GLU A C 1
ATOM 1505 O O . GLU A 1 177 ? 22.660 1.533 -3.395 1.00 94.12 177 GLU A O 1
ATOM 1510 N N . GLU A 1 178 ? 21.758 2.517 -5.210 1.00 89.12 178 GLU A N 1
ATOM 1511 C CA . GLU A 1 178 ? 22.016 3.897 -4.788 1.00 89.12 178 GLU A CA 1
ATOM 1512 C C . GLU A 1 178 ? 21.341 4.211 -3.448 1.00 89.12 178 GLU A C 1
ATOM 1514 O O . GLU A 1 178 ? 21.935 4.826 -2.564 1.00 89.12 178 GLU A O 1
ATOM 1519 N N . ALA A 1 179 ? 20.111 3.727 -3.269 1.00 86.88 179 ALA A N 1
ATOM 1520 C CA . ALA A 1 179 ? 19.348 3.913 -2.042 1.00 86.88 179 ALA A CA 1
ATOM 1521 C C . ALA A 1 179 ? 19.718 2.912 -0.933 1.00 86.88 179 ALA A C 1
ATOM 1523 O O . ALA A 1 179 ? 19.208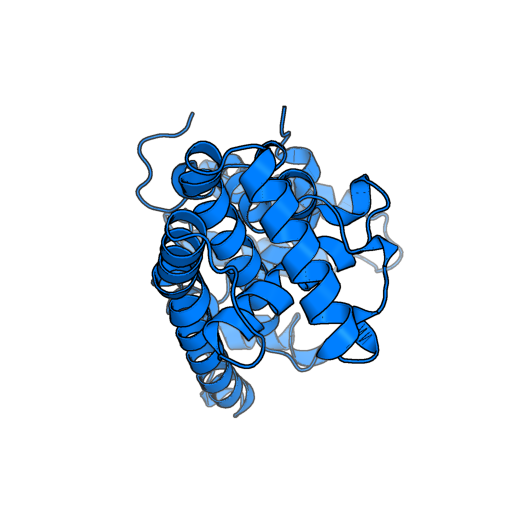 3.052 0.176 1.00 86.88 179 ALA A O 1
ATOM 1524 N N . TYR A 1 180 ? 20.532 1.892 -1.229 1.00 89.69 180 TYR A N 1
ATOM 1525 C CA . TYR A 1 180 ? 20.831 0.755 -0.352 1.00 89.69 180 TYR A CA 1
ATOM 1526 C C . TYR A 1 180 ? 19.574 0.164 0.324 1.00 89.69 180 TYR A C 1
ATOM 1528 O O . TYR A 1 180 ? 19.520 -0.013 1.539 1.00 89.69 180 TYR A O 1
ATOM 1536 N N . ASN A 1 181 ? 18.532 -0.113 -0.467 1.00 91.81 181 ASN A N 1
ATOM 1537 C CA . ASN A 1 181 ? 17.208 -0.517 0.033 1.00 91.81 181 ASN A CA 1
ATOM 1538 C C . ASN A 1 181 ? 16.638 -1.760 -0.682 1.00 91.81 181 ASN A C 1
ATOM 1540 O O . ASN A 1 181 ? 17.157 -2.204 -1.701 1.00 91.81 181 ASN A O 1
ATOM 1544 N N . CYS A 1 182 ? 15.545 -2.328 -0.159 1.00 93.50 182 CYS A N 1
ATOM 1545 C CA . CYS A 1 182 ? 14.768 -3.391 -0.818 1.00 93.50 182 CYS A CA 1
ATOM 1546 C C . CYS A 1 182 ? 13.438 -2.860 -1.377 1.00 93.50 182 CYS A C 1
ATOM 1548 O O . CYS A 1 182 ? 12.908 -1.883 -0.842 1.00 93.50 182 CYS A O 1
ATOM 1550 N N . PRO A 1 183 ? 12.827 -3.549 -2.359 1.00 95.12 183 PRO A N 1
ATOM 1551 C CA . PRO A 1 183 ? 11.444 -3.318 -2.783 1.00 95.12 183 PRO A CA 1
ATOM 1552 C C . PRO A 1 183 ? 10.449 -3.207 -1.618 1.00 95.12 183 PRO A C 1
ATOM 1554 O O . PRO A 1 183 ? 9.604 -2.313 -1.629 1.00 95.12 183 PRO A O 1
ATOM 1557 N N . CYS A 1 184 ? 10.591 -4.049 -0.586 1.00 94.31 184 CYS A N 1
ATOM 1558 C CA . CYS A 1 184 ? 9.737 -4.041 0.604 1.00 94.31 184 CYS A CA 1
ATOM 1559 C C . CYS A 1 184 ? 9.607 -2.684 1.311 1.00 94.31 184 CYS A C 1
ATOM 1561 O O . CYS A 1 184 ? 8.513 -2.319 1.748 1.00 94.31 184 CYS A O 1
ATOM 1563 N N . ILE A 1 185 ? 10.687 -1.902 1.385 1.00 91.50 185 ILE A N 1
ATOM 1564 C CA . ILE A 1 185 ? 10.652 -0.572 2.008 1.00 91.50 185 ILE A CA 1
ATOM 1565 C C . ILE A 1 185 ? 9.690 0.357 1.258 1.00 91.50 185 ILE A C 1
ATOM 1567 O O . ILE A 1 185 ? 8.981 1.138 1.889 1.00 91.50 185 ILE A O 1
ATOM 1571 N N . PHE A 1 186 ? 9.584 0.218 -0.066 1.00 91.44 186 PHE A N 1
ATOM 1572 C CA . PHE A 1 186 ? 8.794 1.120 -0.904 1.00 91.44 186 PHE A CA 1
ATOM 1573 C C . PHE A 1 186 ? 7.291 0.863 -0.842 1.00 91.44 186 PHE A C 1
ATOM 1575 O O . PHE A 1 186 ? 6.539 1.824 -0.953 1.00 91.44 186 PHE A O 1
ATOM 1582 N N . PHE A 1 187 ? 6.849 -0.386 -0.652 1.00 92.94 187 PHE A N 1
ATOM 1583 C CA . PHE A 1 187 ? 5.418 -0.719 -0.586 1.00 92.94 187 PHE A CA 1
ATOM 1584 C C . PHE A 1 187 ? 4.890 -0.965 0.833 1.00 92.94 187 PHE A C 1
ATOM 1586 O O . PHE A 1 187 ? 3.685 -1.132 1.020 1.00 92.94 187 PHE A O 1
ATOM 1593 N N . SER A 1 188 ? 5.756 -0.993 1.851 1.00 92.50 188 SER A N 1
ATOM 1594 C CA . SER A 1 188 ? 5.334 -1.277 3.230 1.00 92.50 188 SER A CA 1
ATOM 1595 C C . SER A 1 188 ? 4.289 -0.289 3.749 1.00 92.50 188 SER A C 1
ATOM 1597 O O . SER A 1 188 ? 3.228 -0.697 4.224 1.00 92.50 188 SER A O 1
ATOM 1599 N N . SER A 1 189 ? 4.545 1.008 3.568 1.00 88.81 189 SER A N 1
ATOM 1600 C CA . SER A 1 189 ? 3.601 2.061 3.951 1.00 88.81 189 SER A CA 1
ATOM 1601 C C . SER A 1 189 ? 2.282 1.997 3.171 1.00 88.81 189 SER A C 1
ATOM 1603 O O . SER A 1 189 ? 1.230 2.291 3.731 1.00 88.81 189 SER A O 1
ATOM 1605 N N . HIS A 1 190 ? 2.301 1.545 1.910 1.00 91.94 190 HIS A N 1
ATOM 1606 C CA . HIS A 1 190 ? 1.092 1.359 1.100 1.00 91.94 190 HIS A CA 1
ATOM 1607 C C . HIS A 1 190 ? 0.180 0.291 1.694 1.00 91.94 190 HIS A C 1
ATOM 1609 O O . HIS A 1 190 ? -1.018 0.527 1.847 1.00 91.94 190 HIS A O 1
ATOM 1615 N N . ILE A 1 191 ? 0.740 -0.858 2.082 1.00 93.94 191 ILE A N 1
ATOM 1616 C CA . ILE A 1 191 ? -0.031 -1.934 2.717 1.00 93.94 191 ILE A CA 1
ATOM 1617 C C . ILE A 1 191 ? -0.619 -1.475 4.048 1.00 93.94 191 ILE A C 1
ATOM 1619 O O . ILE A 1 191 ? -1.803 -1.697 4.302 1.00 93.94 191 ILE A O 1
ATOM 1623 N N . GLU A 1 192 ? 0.166 -0.790 4.880 1.00 91.62 192 GLU A N 1
ATOM 1624 C CA . GLU A 1 192 ? -0.347 -0.263 6.143 1.00 91.62 192 GLU A CA 1
ATOM 1625 C C . GLU A 1 192 ? -1.490 0.727 5.897 1.00 91.62 192 GLU A C 1
ATOM 1627 O O . GLU A 1 192 ? -2.579 0.547 6.445 1.00 91.62 192 GLU A O 1
ATOM 1632 N N . ASN A 1 193 ? -1.309 1.707 5.011 1.00 91.75 193 ASN A N 1
ATOM 1633 C CA . ASN A 1 193 ? -2.350 2.678 4.676 1.00 91.75 193 ASN A CA 1
ATOM 1634 C C . ASN A 1 193 ? -3.628 2.007 4.156 1.00 91.75 193 ASN A C 1
ATOM 1636 O O . ASN A 1 193 ? -4.742 2.338 4.574 1.00 91.75 193 ASN A O 1
ATOM 1640 N N . MET A 1 194 ? -3.463 1.030 3.265 1.00 94.31 194 MET A N 1
ATOM 1641 C CA . MET A 1 194 ? -4.549 0.243 2.697 1.00 94.31 194 MET A CA 1
ATOM 1642 C C . MET A 1 194 ? -5.359 -0.478 3.779 1.00 94.31 194 MET A C 1
ATOM 1644 O O . MET A 1 194 ? -6.590 -0.399 3.758 1.00 94.31 194 MET A O 1
ATOM 1648 N N . LEU A 1 195 ? -4.702 -1.178 4.711 1.00 96.06 195 LEU A N 1
ATOM 1649 C CA . LEU A 1 195 ? -5.383 -1.939 5.765 1.00 96.06 195 LEU A CA 1
ATOM 1650 C C . LEU A 1 195 ? -6.275 -1.027 6.619 1.00 96.06 195 LEU A C 1
ATOM 1652 O O . LEU A 1 195 ? -7.460 -1.314 6.790 1.00 96.06 195 LEU A O 1
ATOM 1656 N N . HIS A 1 196 ? -5.742 0.114 7.064 1.00 95.06 196 HIS A N 1
ATOM 1657 C CA . HIS A 1 196 ? -6.483 1.078 7.884 1.00 95.06 196 HIS A CA 1
ATOM 1658 C C . HIS A 1 196 ? -7.691 1.654 7.141 1.00 95.06 196 HIS A C 1
ATOM 1660 O O . HIS A 1 196 ? -8.798 1.689 7.683 1.00 95.06 196 HIS A O 1
ATOM 1666 N N . ARG A 1 197 ? -7.516 2.058 5.875 1.00 93.94 197 ARG A N 1
ATOM 1667 C CA . ARG A 1 197 ? -8.622 2.621 5.087 1.00 93.94 197 ARG A CA 1
ATOM 1668 C C . ARG A 1 197 ? -9.696 1.594 4.764 1.00 93.94 197 ARG A C 1
ATOM 1670 O O . ARG A 1 197 ? -10.875 1.929 4.842 1.00 93.94 197 ARG A O 1
ATOM 1677 N N . ARG A 1 198 ? -9.323 0.356 4.417 1.00 95.06 198 ARG A N 1
ATOM 1678 C CA . ARG A 1 198 ? -10.293 -0.724 4.154 1.00 95.06 198 ARG A CA 1
ATOM 1679 C C . ARG A 1 198 ? -11.108 -1.043 5.400 1.00 95.06 198 ARG A C 1
ATOM 1681 O O . ARG A 1 198 ? -12.330 -1.135 5.311 1.00 95.06 198 ARG A O 1
ATOM 1688 N N . TRP A 1 199 ? -10.445 -1.167 6.547 1.00 97.06 199 TRP A N 1
ATOM 1689 C CA . TRP A 1 199 ? -11.114 -1.384 7.825 1.00 97.06 199 TRP A CA 1
ATOM 1690 C C . TRP A 1 199 ? -12.078 -0.241 8.150 1.00 97.06 199 TRP A C 1
ATOM 1692 O O . TRP A 1 199 ? -13.261 -0.484 8.393 1.00 97.06 199 TRP A O 1
ATOM 1702 N N . TRP A 1 200 ? -11.621 1.009 8.079 1.00 96.44 200 TRP A N 1
ATOM 1703 C CA . TRP A 1 200 ? -12.472 2.140 8.434 1.00 96.44 200 TRP A CA 1
ATOM 1704 C C . TRP A 1 200 ? -13.644 2.317 7.472 1.00 96.44 200 TRP A C 1
ATOM 1706 O O . TRP A 1 200 ? -14.771 2.520 7.911 1.00 96.44 200 TRP A O 1
ATOM 1716 N N . ARG A 1 201 ? -13.431 2.135 6.162 1.00 95.31 201 ARG A N 1
ATOM 1717 C CA . ARG A 1 201 ? -14.509 2.181 5.162 1.00 95.31 201 ARG A CA 1
ATOM 1718 C C . ARG A 1 201 ? -15.640 1.195 5.480 1.00 95.31 201 ARG A C 1
ATOM 1720 O O . ARG A 1 201 ? -16.801 1.539 5.280 1.00 95.31 201 ARG A O 1
ATOM 1727 N N . ARG A 1 202 ? -15.319 0.002 5.994 1.00 95.50 202 ARG A N 1
ATOM 1728 C CA . ARG A 1 202 ? -16.313 -1.021 6.373 1.00 95.50 202 ARG A CA 1
ATOM 1729 C C . ARG A 1 202 ? -17.023 -0.717 7.689 1.00 95.50 202 ARG A C 1
ATOM 1731 O O . ARG A 1 202 ? -18.209 -1.004 7.803 1.00 95.50 202 ARG A O 1
ATOM 1738 N N . ASN A 1 203 ? -16.312 -0.153 8.664 1.00 96.06 203 ASN A N 1
ATOM 1739 C CA . ASN A 1 203 ? -16.801 -0.042 10.041 1.00 96.06 203 ASN A CA 1
ATOM 1740 C C . ASN A 1 203 ? -17.348 1.350 10.400 1.00 96.06 203 ASN A C 1
ATOM 1742 O O . ASN A 1 203 ? -18.172 1.468 11.296 1.00 96.06 203 ASN A O 1
ATOM 1746 N N . ARG A 1 204 ? -16.975 2.422 9.691 1.00 94.12 204 ARG A N 1
ATOM 1747 C CA . ARG A 1 204 ? -17.343 3.805 10.065 1.00 94.12 204 ARG A CA 1
ATOM 1748 C C . ARG A 1 204 ? -18.845 4.083 10.174 1.00 94.12 204 ARG A C 1
ATOM 1750 O O . ARG A 1 204 ? -19.233 5.065 10.796 1.00 94.12 204 ARG A O 1
ATOM 1757 N N . HIS A 1 205 ? -19.680 3.270 9.525 1.00 93.50 205 HIS A N 1
ATOM 1758 C CA . HIS A 1 205 ? -21.137 3.420 9.525 1.00 93.50 205 HIS A CA 1
ATOM 1759 C C . HIS A 1 205 ? -21.808 2.777 10.744 1.00 93.50 205 HIS A C 1
ATOM 1761 O O . HIS A 1 205 ? -22.967 3.080 11.010 1.00 93.50 205 HIS A O 1
ATOM 1767 N N . SER A 1 206 ? -21.096 1.926 11.491 1.00 91.81 206 SER A N 1
ATOM 1768 C CA . SER A 1 206 ? -21.563 1.396 12.776 1.00 91.81 206 SER A CA 1
ATOM 1769 C C . SER A 1 206 ? -21.165 2.276 13.963 1.00 91.81 206 SER A C 1
ATOM 1771 O O . SER A 1 206 ? -21.494 1.933 15.089 1.00 91.81 206 SER A O 1
ATOM 1773 N N . VAL A 1 207 ? -20.454 3.384 13.724 1.00 94.12 207 VAL A N 1
ATOM 1774 C CA . VAL A 1 207 ? -19.974 4.311 14.756 1.00 94.12 207 VAL A CA 1
ATOM 1775 C C . VAL A 1 207 ? -20.707 5.639 14.600 1.00 94.12 207 VAL A C 1
ATOM 1777 O O . VAL A 1 207 ? -20.578 6.312 13.571 1.00 94.12 207 VAL A O 1
ATOM 1780 N N . ASN A 1 208 ? -21.494 6.018 15.605 1.00 94.81 208 ASN A N 1
ATOM 1781 C CA . ASN A 1 208 ? -22.235 7.279 15.588 1.00 94.81 208 ASN A CA 1
ATOM 1782 C C . ASN A 1 208 ? -21.322 8.490 15.901 1.00 94.81 208 ASN A C 1
ATOM 1784 O O . ASN A 1 208 ? -20.131 8.338 16.170 1.00 94.81 208 ASN A O 1
ATOM 1788 N N . ALA A 1 209 ? -21.864 9.710 15.831 1.00 94.88 209 ALA A N 1
ATOM 1789 C CA . ALA A 1 209 ? -21.082 10.931 16.053 1.00 94.88 209 ALA A CA 1
ATOM 1790 C C . ALA A 1 209 ? -20.502 11.024 17.478 1.00 94.88 209 ALA A C 1
ATOM 1792 O O . ALA A 1 209 ? -19.320 11.318 17.628 1.00 94.88 209 ALA A O 1
ATOM 1793 N N . GLU A 1 210 ? -21.294 10.700 18.504 1.00 94.50 210 GLU A N 1
ATOM 1794 C CA . GLU A 1 210 ? -20.861 10.718 19.911 1.00 94.50 210 GLU A CA 1
ATOM 1795 C C . GLU A 1 210 ? -19.719 9.719 20.154 1.00 94.50 210 GLU A C 1
ATOM 1797 O O . GLU A 1 210 ? -18.735 10.022 20.825 1.00 94.50 210 GLU A O 1
ATOM 1802 N N . GLN A 1 211 ? -19.798 8.542 19.535 1.00 95.31 211 GLN A N 1
ATOM 1803 C CA . GLN A 1 211 ? -18.761 7.514 19.597 1.00 95.31 211 GLN A CA 1
ATOM 1804 C C . GLN A 1 211 ? -17.467 7.941 18.886 1.00 95.31 211 GLN A C 1
ATOM 1806 O O . GLN A 1 211 ? -16.374 7.647 19.371 1.00 95.31 211 GLN A O 1
ATOM 1811 N N . LYS A 1 212 ? -17.555 8.674 17.766 1.00 95.19 212 LYS A N 1
ATOM 1812 C CA . LYS A 1 212 ? -16.372 9.261 17.105 1.00 95.19 212 LYS A CA 1
ATOM 1813 C C . LYS A 1 212 ? -15.718 10.341 17.965 1.00 95.19 212 LYS A C 1
ATOM 1815 O O . LYS A 1 212 ? -14.493 10.364 18.075 1.00 95.19 212 LYS A O 1
ATOM 1820 N N . GLU A 1 213 ? -16.514 11.190 18.611 1.00 93.81 213 GLU A N 1
ATOM 1821 C CA . GLU A 1 213 ? -16.012 12.188 19.562 1.00 93.81 213 GLU A CA 1
ATOM 1822 C C . GLU A 1 213 ? -15.345 11.526 20.774 1.00 93.81 213 GLU A C 1
ATOM 1824 O O . GLU A 1 213 ? -14.254 11.936 21.174 1.00 93.81 213 GLU A O 1
ATOM 1829 N N . ALA A 1 214 ? -15.935 10.452 21.308 1.00 93.19 214 ALA A N 1
ATOM 1830 C CA . ALA A 1 214 ? -15.344 9.670 22.390 1.00 93.19 214 ALA A CA 1
ATOM 1831 C C . ALA A 1 214 ? -14.006 9.029 21.979 1.00 93.19 214 ALA A C 1
ATOM 1833 O O . ALA A 1 214 ? -13.035 9.097 22.737 1.00 93.19 214 ALA A O 1
ATOM 1834 N N . LEU A 1 215 ? -13.914 8.462 20.768 1.00 94.44 215 LEU A N 1
ATOM 1835 C CA . LEU A 1 215 ? -12.653 7.945 20.220 1.00 94.44 215 LEU A CA 1
ATOM 1836 C C . LEU A 1 215 ? -11.594 9.044 20.096 1.00 94.44 215 LEU A C 1
ATOM 1838 O O . LEU A 1 215 ? -10.443 8.826 20.472 1.00 94.44 215 LEU A O 1
ATOM 1842 N N . LEU A 1 216 ? -11.971 10.220 19.589 1.00 93.69 216 LEU A N 1
ATOM 1843 C CA . LEU A 1 216 ? -11.062 11.357 19.447 1.00 93.69 216 LEU A CA 1
ATOM 1844 C C . LEU A 1 216 ? -10.568 11.852 20.812 1.00 93.69 216 LEU A C 1
ATOM 1846 O O . LEU A 1 216 ? -9.373 12.093 20.984 1.00 93.69 216 LEU A O 1
ATOM 1850 N N . GLY A 1 217 ? -11.466 11.951 21.795 1.00 92.19 217 GLY A N 1
ATOM 1851 C CA . GLY A 1 217 ? -11.118 12.290 23.174 1.00 92.19 217 GLY A CA 1
ATOM 1852 C C . GLY A 1 217 ? -10.154 11.275 23.786 1.00 92.19 217 GLY A C 1
ATOM 1853 O O . GLY A 1 217 ? -9.146 11.662 24.381 1.00 92.19 217 GLY A O 1
ATOM 1854 N N . LYS A 1 218 ? -10.398 9.976 23.567 1.00 91.56 218 LYS A N 1
ATOM 1855 C CA . LYS A 1 218 ? -9.506 8.917 24.054 1.00 91.56 218 LYS A CA 1
ATOM 1856 C C . LYS A 1 218 ? -8.144 8.944 23.369 1.00 91.56 218 LYS A C 1
ATOM 1858 O O . LYS A 1 218 ? -7.133 8.725 24.028 1.00 91.56 218 LYS A O 1
ATOM 1863 N N . LEU A 1 219 ? -8.096 9.241 22.072 1.00 91.38 219 LEU A N 1
ATOM 1864 C CA . LEU A 1 219 ? -6.844 9.422 21.340 1.00 91.38 219 LEU A CA 1
ATOM 1865 C C . LEU A 1 219 ? -6.046 10.615 21.884 1.00 91.38 219 LEU A C 1
ATOM 1867 O O . LEU A 1 219 ? -4.837 10.510 22.071 1.00 91.38 219 LEU A O 1
ATOM 1871 N N . ALA A 1 220 ? -6.712 11.738 22.163 1.00 89.69 220 ALA A N 1
ATOM 1872 C CA . ALA A 1 220 ? -6.084 12.920 22.749 1.00 89.69 220 ALA A CA 1
ATOM 1873 C C . ALA A 1 220 ? -5.485 12.627 24.137 1.00 89.69 220 ALA A C 1
ATOM 1875 O O . ALA A 1 220 ? -4.343 13.003 24.408 1.00 89.69 220 ALA A O 1
ATOM 1876 N N . GLU A 1 221 ? -6.230 11.923 24.994 1.00 88.81 221 GLU A N 1
ATOM 1877 C CA . GLU A 1 221 ? -5.753 11.454 26.301 1.00 88.81 221 GLU A CA 1
ATOM 1878 C C . GLU A 1 221 ? -4.548 10.517 26.148 1.00 88.81 221 GLU A C 1
ATOM 1880 O O . GLU A 1 221 ? -3.522 10.714 26.802 1.00 88.81 221 GLU A O 1
ATOM 1885 N N . ASP A 1 222 ? -4.653 9.539 25.243 1.00 86.38 222 ASP A N 1
ATOM 1886 C CA . ASP A 1 222 ? -3.595 8.574 24.957 1.00 86.38 222 ASP A CA 1
ATOM 1887 C C . ASP A 1 222 ? -2.286 9.280 24.564 1.00 86.38 222 ASP A C 1
ATOM 1889 O O . ASP A 1 222 ? -1.234 9.053 25.158 1.00 86.38 222 ASP A O 1
ATOM 1893 N N . ILE A 1 223 ? -2.355 10.228 23.630 1.00 83.25 223 ILE A N 1
ATOM 1894 C CA . ILE A 1 223 ? -1.190 11.009 23.192 1.00 83.25 223 ILE A CA 1
ATOM 1895 C C . ILE A 1 223 ? -0.624 11.864 24.324 1.00 83.25 223 ILE A C 1
ATOM 1897 O O . ILE A 1 223 ? 0.595 11.948 24.473 1.00 83.25 223 ILE A O 1
ATOM 1901 N N . SER A 1 224 ? -1.487 12.499 25.120 1.00 83.56 224 SER A N 1
ATOM 1902 C CA . SER A 1 224 ? -1.047 13.368 26.212 1.00 83.56 224 SER A CA 1
ATOM 1903 C C . SER A 1 224 ? -0.302 12.612 27.308 1.00 83.56 224 SER A C 1
ATOM 1905 O O . SER A 1 224 ? 0.595 13.185 27.927 1.00 83.56 224 SER A O 1
ATOM 1907 N N . LEU A 1 225 ? -0.716 11.379 27.602 1.00 82.62 225 LEU A N 1
ATOM 1908 C CA . LEU A 1 225 ? -0.235 10.615 28.755 1.00 82.62 225 LEU A CA 1
ATOM 1909 C C . LEU A 1 225 ? 0.803 9.551 28.381 1.00 82.62 225 LEU A C 1
ATOM 1911 O O . LEU A 1 225 ? 1.678 9.248 29.192 1.00 82.62 225 LEU A O 1
ATOM 1915 N N . TYR A 1 226 ? 0.715 8.999 27.171 1.00 77.88 226 TYR A N 1
ATOM 1916 C CA . TYR A 1 226 ? 1.490 7.836 26.725 1.00 77.88 226 TYR A CA 1
ATOM 1917 C C . TYR A 1 226 ? 2.174 8.045 25.364 1.00 77.88 226 TYR A C 1
ATOM 1919 O O . TYR A 1 226 ? 2.821 7.130 24.852 1.00 77.88 226 TYR A O 1
ATOM 1927 N N . GLY A 1 227 ? 2.028 9.222 24.746 1.00 68.25 227 GLY A N 1
ATOM 1928 C CA . GLY A 1 227 ? 2.661 9.542 23.470 1.00 68.25 227 GLY A CA 1
ATOM 1929 C C . GLY A 1 227 ? 4.155 9.857 23.598 1.00 68.25 227 GLY A C 1
ATOM 1930 O O . GLY A 1 227 ? 4.583 10.557 24.514 1.00 68.25 227 GLY A O 1
ATOM 1931 N N . ASP A 1 228 ? 4.947 9.404 22.623 1.00 64.81 228 ASP A N 1
ATOM 1932 C CA . ASP A 1 228 ? 6.342 9.830 22.463 1.00 64.81 228 ASP A CA 1
ATOM 1933 C C . ASP A 1 228 ? 6.427 11.287 21.961 1.00 64.81 228 ASP A C 1
ATOM 1935 O O . ASP A 1 228 ? 5.475 11.824 21.390 1.00 64.81 228 ASP A O 1
ATOM 1939 N N . ALA A 1 229 ? 7.597 11.927 22.091 1.00 54.22 229 ALA A N 1
ATOM 1940 C CA . ALA A 1 229 ? 7.829 13.328 21.696 1.00 54.22 229 ALA A CA 1
ATOM 1941 C C . ALA A 1 229 ? 7.472 13.654 20.224 1.00 54.22 229 ALA A C 1
ATOM 1943 O O . ALA A 1 229 ? 7.198 14.804 19.893 1.00 54.22 229 ALA A O 1
ATOM 1944 N N . VAL A 1 230 ? 7.436 12.646 19.343 1.00 52.09 230 VAL A N 1
ATOM 1945 C CA . VAL A 1 230 ? 7.048 12.769 17.922 1.00 52.09 230 VAL A CA 1
ATOM 1946 C C . VAL A 1 230 ? 5.523 12.919 17.744 1.00 52.09 230 VAL A C 1
ATOM 1948 O O . VAL A 1 230 ? 5.067 13.427 16.722 1.00 52.09 230 VAL A O 1
ATOM 1951 N N . VAL A 1 231 ? 4.721 12.526 18.741 1.00 52.59 231 VAL A N 1
ATOM 1952 C CA . VAL A 1 231 ? 3.249 12.426 18.675 1.00 52.59 231 VAL A CA 1
ATOM 1953 C C . VAL A 1 231 ? 2.542 13.651 19.287 1.00 52.59 231 VAL A C 1
ATOM 1955 O O . VAL A 1 231 ? 1.350 13.845 19.080 1.00 52.59 231 VAL A O 1
ATOM 1958 N N . GLN A 1 232 ? 3.263 14.552 19.964 1.00 55.59 232 GLN A N 1
ATOM 1959 C CA . GLN A 1 232 ? 2.693 15.749 20.615 1.00 55.59 232 GLN A CA 1
ATOM 1960 C C . GLN A 1 232 ? 2.327 16.901 19.654 1.00 55.59 232 GLN A C 1
ATOM 1962 O O . GLN A 1 232 ? 2.153 18.048 20.073 1.00 55.59 232 GLN A O 1
ATOM 1967 N N . ASN A 1 233 ? 2.195 16.635 18.352 1.00 65.94 233 ASN A N 1
ATOM 1968 C CA . ASN A 1 233 ? 1.654 17.618 17.421 1.00 65.94 233 ASN A CA 1
ATOM 1969 C C . ASN A 1 233 ? 0.122 17.624 17.508 1.00 65.94 233 ASN A C 1
ATOM 1971 O O . ASN A 1 233 ? -0.551 16.885 16.794 1.00 65.94 233 ASN A O 1
ATOM 1975 N N . TRP A 1 234 ? -0.435 18.487 18.356 1.00 71.44 234 TRP A N 1
ATOM 1976 C CA . TRP A 1 234 ? -1.884 18.608 18.554 1.00 71.44 234 TRP A CA 1
ATOM 1977 C C . TRP A 1 234 ? -2.674 18.929 17.278 1.00 71.44 234 TRP A C 1
ATOM 1979 O O . TRP A 1 234 ? -3.830 18.533 17.170 1.00 71.44 234 TRP A O 1
ATOM 1989 N N . ASN A 1 235 ? -2.049 19.540 16.263 1.00 73.69 235 ASN A N 1
ATOM 1990 C CA . ASN A 1 235 ? -2.693 19.761 14.960 1.00 73.69 235 ASN A CA 1
ATOM 1991 C C . ASN A 1 235 ? -2.964 18.452 14.195 1.00 73.69 235 ASN A C 1
ATOM 1993 O O . ASN A 1 235 ? -3.710 18.452 13.218 1.00 73.69 235 ASN A O 1
ATOM 1997 N N . ALA A 1 236 ? -2.351 17.343 14.617 1.00 76.69 236 ALA A N 1
ATOM 1998 C CA . ALA A 1 236 ? -2.588 16.016 14.071 1.00 76.69 236 ALA A CA 1
ATOM 1999 C C . ALA A 1 236 ? -3.766 15.283 14.742 1.00 76.69 236 ALA A C 1
ATOM 2001 O O . ALA A 1 236 ? -4.197 14.249 14.242 1.00 76.69 236 ALA A O 1
ATOM 2002 N N . VAL A 1 237 ? -4.302 15.790 15.856 1.00 84.50 237 VAL A N 1
ATOM 2003 C CA . VAL A 1 237 ? -5.431 15.168 16.563 1.00 84.50 237 VAL A CA 1
ATOM 2004 C C . VAL A 1 237 ? -6.733 15.717 15.985 1.00 84.50 237 VAL A C 1
ATOM 2006 O O . VAL A 1 237 ? -7.275 16.717 16.446 1.00 84.50 237 VAL A O 1
ATOM 2009 N N . ILE A 1 238 ? -7.206 15.080 14.916 1.00 87.50 238 ILE A N 1
ATOM 2010 C CA . ILE A 1 238 ? -8.439 15.443 14.205 1.00 87.50 238 ILE A CA 1
ATOM 2011 C C . ILE A 1 238 ? -9.361 14.231 14.086 1.00 87.50 238 ILE A C 1
ATOM 2013 O O . ILE A 1 238 ? -8.940 13.102 14.325 1.00 87.50 238 ILE A O 1
ATOM 2017 N N . ASP A 1 239 ? -10.600 14.461 13.661 1.00 90.38 239 ASP A N 1
ATOM 2018 C CA . ASP A 1 239 ? -11.569 13.402 13.382 1.00 90.38 239 ASP A CA 1
ATOM 2019 C C . ASP A 1 239 ? -11.025 12.308 12.433 1.00 90.38 239 ASP A C 1
ATOM 2021 O O . ASP A 1 239 ? -10.294 12.585 11.476 1.00 90.38 239 ASP A O 1
ATOM 2025 N N . ILE A 1 240 ? -11.408 11.058 12.705 1.00 92.38 240 ILE A N 1
ATOM 2026 C CA . ILE A 1 240 ? -10.928 9.859 12.008 1.00 92.38 240 ILE A CA 1
ATOM 2027 C C . ILE A 1 240 ? -11.360 9.796 10.534 1.00 92.38 240 ILE A C 1
ATOM 2029 O O . ILE A 1 240 ? -10.573 9.347 9.696 1.00 92.38 240 ILE A O 1
ATOM 2033 N N . ASP A 1 241 ? -12.555 10.288 10.172 1.00 92.00 241 ASP A N 1
ATOM 2034 C CA . ASP A 1 241 ? -12.989 10.319 8.768 1.00 92.00 241 ASP A CA 1
ATOM 2035 C C . ASP A 1 241 ? -12.096 11.262 7.963 1.00 92.00 241 ASP A C 1
ATOM 2037 O O . ASP A 1 241 ? -11.657 10.923 6.857 1.00 92.00 241 ASP A O 1
ATOM 2041 N N . ARG A 1 242 ? -11.764 12.421 8.547 1.00 88.31 242 ARG A N 1
ATOM 2042 C CA . ARG A 1 242 ? -10.824 13.369 7.942 1.00 88.31 242 ARG A CA 1
ATOM 2043 C C . ARG A 1 242 ? -9.398 12.824 7.918 1.00 88.31 242 ARG A C 1
ATOM 2045 O O . ARG A 1 242 ? -8.707 13.003 6.917 1.00 88.31 242 ARG A O 1
ATOM 2052 N N . ALA A 1 243 ? -8.961 12.154 8.984 1.00 89.00 243 ALA A N 1
ATOM 2053 C CA . ALA A 1 243 ? -7.616 11.599 9.072 1.00 89.00 243 ALA A CA 1
ATOM 2054 C C . ALA A 1 243 ? -7.371 10.498 8.038 1.00 89.00 243 ALA A C 1
ATOM 2056 O O . ALA A 1 243 ? -6.308 10.470 7.433 1.00 89.00 243 ALA A O 1
ATOM 2057 N N . PHE A 1 244 ? -8.334 9.602 7.808 1.00 89.88 244 PHE A N 1
ATOM 2058 C CA . PHE A 1 244 ? -8.169 8.507 6.847 1.00 89.88 244 PHE A CA 1
ATOM 2059 C C . PHE A 1 244 ? -8.593 8.864 5.423 1.00 89.88 244 PHE A C 1
ATOM 2061 O O . PHE A 1 244 ? -8.149 8.199 4.481 1.00 89.88 244 PHE A O 1
ATOM 2068 N N . ALA A 1 245 ? -9.422 9.904 5.264 1.00 87.25 245 ALA A N 1
ATOM 2069 C CA . ALA A 1 245 ? -9.874 10.448 3.985 1.00 87.25 245 ALA A CA 1
ATOM 2070 C C . ALA A 1 245 ? -10.424 9.372 3.025 1.00 87.25 245 ALA A C 1
ATOM 2072 O O . ALA A 1 245 ? -10.195 9.415 1.815 1.00 87.25 245 ALA A O 1
ATOM 2073 N N . VAL A 1 246 ? -11.147 8.379 3.559 1.00 89.25 246 VAL A N 1
ATOM 2074 C CA . VAL A 1 246 ? -11.526 7.165 2.810 1.00 89.25 246 V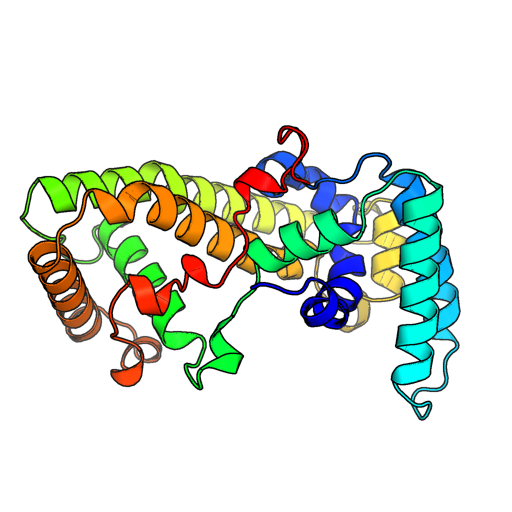AL A CA 1
ATOM 2075 C C . VAL A 1 246 ? -12.380 7.444 1.570 1.00 89.25 246 VAL A C 1
ATOM 2077 O O . VAL A 1 246 ? -12.287 6.687 0.610 1.00 89.25 246 VAL A O 1
ATOM 2080 N N . ASP A 1 247 ? -13.171 8.520 1.545 1.00 88.38 247 ASP A N 1
ATOM 2081 C CA . ASP A 1 247 ? -14.006 8.885 0.386 1.00 88.38 247 ASP A CA 1
ATOM 2082 C C . ASP A 1 247 ? -13.238 9.611 -0.723 1.00 88.38 247 ASP A C 1
ATOM 2084 O O . ASP A 1 247 ? -13.721 9.720 -1.850 1.00 88.38 247 ASP A O 1
ATOM 2088 N N . ARG A 1 248 ? -12.036 10.113 -0.421 1.00 85.00 248 ARG A N 1
ATOM 2089 C CA . ARG A 1 248 ? -11.158 10.752 -1.412 1.00 85.00 248 ARG A CA 1
ATOM 2090 C C . ARG A 1 248 ? -10.286 9.740 -2.143 1.00 85.00 248 ARG A C 1
ATOM 2092 O O . ARG A 1 248 ? -9.753 10.049 -3.203 1.00 85.00 248 ARG A O 1
ATOM 2099 N N . MET A 1 249 ? -10.173 8.535 -1.589 1.00 87.19 249 MET A N 1
ATOM 2100 C CA . MET A 1 249 ? -9.306 7.482 -2.094 1.00 87.19 249 MET A CA 1
ATOM 2101 C C . MET A 1 249 ? -10.111 6.405 -2.820 1.00 87.19 249 MET A C 1
ATOM 2103 O O . MET A 1 249 ? -11.190 6.034 -2.347 1.00 87.19 249 MET A O 1
ATOM 2107 N N . PRO A 1 250 ? -9.586 5.836 -3.920 1.00 89.81 250 PRO A N 1
ATOM 2108 C CA . PRO A 1 250 ? -10.209 4.701 -4.579 1.00 89.81 250 PRO A CA 1
ATOM 2109 C C . PRO A 1 250 ? -10.398 3.544 -3.597 1.00 89.81 250 PRO A C 1
ATOM 2111 O O . PRO A 1 250 ? -9.624 3.362 -2.649 1.00 89.81 250 PRO A O 1
ATOM 2114 N N . ASP A 1 251 ? -11.432 2.740 -3.818 1.00 92.62 251 ASP A N 1
ATOM 2115 C CA . ASP A 1 251 ? -11.637 1.548 -3.011 1.00 92.62 251 ASP A CA 1
ATOM 2116 C C . ASP A 1 251 ? -10.771 0.393 -3.516 1.00 92.62 251 ASP A C 1
ATOM 2118 O O . ASP A 1 251 ? -11.020 -0.159 -4.586 1.00 92.62 251 ASP A O 1
ATOM 2122 N N . PHE A 1 252 ? -9.758 0.016 -2.732 1.00 93.56 252 PHE A N 1
ATOM 2123 C CA . PHE A 1 252 ? -8.849 -1.088 -3.043 1.00 93.56 252 PHE A CA 1
ATOM 2124 C C . PHE A 1 252 ? -9.600 -2.372 -3.423 1.00 93.56 252 PHE A C 1
ATOM 2126 O O . PHE A 1 252 ? -9.211 -3.069 -4.362 1.00 93.56 252 PHE A O 1
ATOM 2133 N N . ASP A 1 253 ? -10.710 -2.668 -2.732 1.00 92.44 253 ASP A N 1
ATOM 2134 C CA . ASP A 1 253 ? -11.485 -3.891 -2.955 1.00 92.44 253 ASP A CA 1
ATOM 2135 C C . ASP A 1 253 ? -12.126 -3.963 -4.356 1.00 92.44 253 ASP A C 1
ATOM 2137 O O . ASP A 1 253 ? -12.409 -5.067 -4.827 1.00 92.44 253 ASP A O 1
ATOM 2141 N N . LEU A 1 254 ? -12.283 -2.826 -5.048 1.00 92.44 254 LEU A N 1
ATOM 2142 C CA . LEU A 1 254 ? -12.784 -2.758 -6.426 1.00 92.44 254 LEU A CA 1
ATOM 2143 C C . LEU A 1 254 ? -11.690 -2.977 -7.479 1.00 92.44 254 LEU A C 1
ATOM 2145 O O . LEU A 1 254 ? -11.992 -3.389 -8.598 1.00 92.44 254 LEU A O 1
ATOM 2149 N N . TYR A 1 255 ? -10.424 -2.720 -7.141 1.00 92.19 255 TYR A N 1
ATOM 2150 C CA . TYR A 1 255 ? -9.334 -2.687 -8.123 1.00 92.19 255 TYR A CA 1
ATOM 2151 C C . TYR A 1 255 ? -8.299 -3.796 -7.952 1.00 92.19 255 TYR A C 1
ATOM 2153 O O . TYR A 1 255 ? -7.583 -4.077 -8.911 1.00 92.19 255 TYR A O 1
ATOM 2161 N N . LYS A 1 256 ? -8.269 -4.489 -6.809 1.00 90.19 256 LYS A N 1
ATOM 2162 C CA . LYS A 1 256 ? -7.434 -5.679 -6.559 1.00 90.19 256 LYS A CA 1
ATOM 2163 C C . LYS A 1 256 ? -7.645 -6.818 -7.560 1.00 90.19 256 LYS A C 1
ATOM 2165 O O . LYS A 1 256 ? -8.687 -6.894 -8.216 1.00 90.19 256 LYS A O 1
ATOM 2170 N N . ALA A 1 257 ? -6.706 -7.756 -7.637 1.00 85.06 257 ALA A N 1
ATOM 2171 C CA . ALA A 1 257 ? -6.845 -8.997 -8.397 1.00 85.06 257 ALA A CA 1
ATOM 2172 C C . ALA A 1 257 ? -8.157 -9.737 -8.068 1.00 85.06 257 ALA A C 1
ATOM 2174 O O . ALA A 1 257 ? -8.595 -9.796 -6.919 1.00 85.06 257 ALA A O 1
ATOM 2175 N N . GLY A 1 258 ? -8.811 -10.290 -9.092 1.00 80.19 258 GLY A N 1
ATOM 2176 C CA . GLY A 1 258 ? -10.059 -11.045 -8.927 1.00 80.19 258 GLY A CA 1
ATOM 2177 C C . GLY A 1 258 ? -11.312 -10.209 -8.635 1.00 80.19 258 GLY A C 1
ATOM 2178 O O . GLY A 1 258 ? -12.400 -10.779 -8.598 1.00 80.19 258 GLY A O 1
ATOM 2179 N N . ALA A 1 259 ? -11.213 -8.880 -8.484 1.00 77.69 259 ALA A N 1
ATOM 2180 C CA . ALA A 1 259 ? -12.406 -8.037 -8.411 1.00 77.69 259 ALA A CA 1
ATOM 2181 C C . ALA A 1 259 ? -13.220 -8.157 -9.713 1.00 77.69 259 ALA A C 1
ATOM 2183 O O . ALA A 1 259 ? -12.654 -8.074 -10.816 1.00 77.69 259 ALA A O 1
ATOM 2184 N N . ALA A 1 260 ? -14.535 -8.377 -9.575 1.00 61.62 260 ALA A N 1
ATOM 2185 C CA . ALA A 1 260 ? -15.483 -8.376 -10.687 1.00 61.62 260 ALA A CA 1
ATOM 2186 C C . ALA A 1 260 ? -15.326 -7.068 -11.464 1.00 61.62 260 ALA A C 1
ATOM 2188 O O . ALA A 1 260 ? -15.154 -6.040 -10.821 1.00 61.62 260 ALA A O 1
ATOM 2189 N N . ARG A 1 261 ? -15.336 -7.133 -12.809 1.00 54.22 261 ARG A N 1
ATOM 2190 C CA . ARG A 1 261 ? -15.009 -6.030 -13.738 1.00 54.22 261 ARG A CA 1
ATOM 2191 C C . ARG A 1 261 ? -15.473 -4.666 -13.202 1.00 54.22 261 ARG A C 1
ATOM 2193 O O . ARG A 1 261 ? -16.600 -4.255 -13.462 1.00 54.22 261 ARG A O 1
ATOM 2200 N N . ALA A 1 262 ? -14.598 -3.992 -12.459 1.00 52.09 262 ALA A N 1
ATOM 2201 C CA . ALA A 1 262 ? -14.721 -2.579 -12.180 1.00 52.09 262 ALA A CA 1
ATOM 2202 C C . ALA A 1 262 ? -14.416 -1.872 -13.503 1.00 52.09 262 ALA A C 1
ATOM 2204 O O . ALA A 1 262 ? -13.466 -2.252 -14.194 1.00 52.09 262 ALA A O 1
ATOM 2205 N N . ILE A 1 263 ? -15.341 -0.986 -13.862 1.00 44.25 263 ILE A N 1
ATOM 2206 C CA . ILE A 1 263 ? -15.556 -0.339 -15.163 1.00 44.25 263 ILE A CA 1
ATOM 2207 C C . ILE A 1 263 ? -14.254 0.222 -15.736 1.00 44.25 263 ILE A C 1
ATOM 2209 O O . ILE A 1 263 ? -13.537 0.913 -14.980 1.00 44.25 263 ILE A O 1
#

Radius of gyration: 20.15 Å; Cα contacts (8 Å, |Δi|>4): 246; chains: 1; bounding box: 46×36×55 Å

Mean predicted aligned error: 5.17 Å